Protein AF-A0A6G0XGQ3-F1 (afdb_monomer)

Radius of gyration: 18.0 Å; Cα contacts (8 Å, |Δi|>4): 434; chains: 1; bounding box: 52×41×46 Å

Sequence (243 aa):
MAAIADVQPIHYHVTLVSRGDARLHAKQWLVEQLYYNTERVFHTFPDVDAADNFVNCSAKCAGPWLHMVEMCQASWPNSLDEIKRLFLDPASQKIICIDEKLEMERDGNTRLAHSPADEQFPWYILQGHFYDADRFVAVFRHLNDDEASDNPASHPDYYEMKWVVVHRISESKCVVRMLGYRTMLLDGMIAFAKNFGNNRLDQTGVDVKTVEREVAAFGNGFVWEYQKRMQALIGQLEMLSME

Mean predicted aligned error: 6.73 Å

Organism: NCBI:txid100861

Solvent-accessible surface area (backbone atoms only — not comparable to full-atom values): 13366 Å² total; per-residue (Å²): 130,82,70,94,66,84,72,68,78,88,70,71,92,37,68,43,58,56,53,65,72,62,28,55,51,49,54,51,52,58,36,48,58,50,57,79,38,43,68,71,58,54,69,68,53,77,95,68,62,67,82,47,74,46,76,45,31,44,44,47,74,62,84,67,34,32,38,37,42,38,39,36,33,40,54,42,86,39,26,65,65,59,54,50,46,45,77,65,35,73,75,45,44,25,65,77,70,69,32,94,67,59,40,72,52,78,56,93,56,34,35,41,38,27,53,45,84,88,48,96,66,28,48,37,37,41,34,25,56,49,78,56,99,57,37,42,39,41,33,38,33,51,39,28,33,42,66,72,47,97,57,69,36,66,45,69,64,45,43,41,42,35,39,37,42,36,37,54,77,48,84,50,24,21,31,40,36,37,44,34,43,37,39,30,44,43,69,58,51,41,54,54,37,41,78,72,71,42,64,81,71,70,54,88,84,65,54,70,71,56,50,23,49,52,52,15,53,50,43,35,55,49,55,52,53,50,51,52,53,56,58,56,46,51,64,52,53,56,58,65,72,75,114

Nearest PDB structures (foldseek):
  6ser-assembly1_A  TM=5.656E-01  e=3.876E-05  Homo sapiens
  5brl-assembly2_B  TM=5.964E-01  e=5.858E-05  Mus musculus
  6l1d-assembly2_B  TM=5.564E-01  e=4.908E-05  Homo sapiens
  6l1m-assembly1_A  TM=5.403E-01  e=5.523E-05  Homo sapiens
  6ipw-assembly1_A  TM=4.510E-01  e=5.189E-03  Streptomyces exfoliatus

Structure (mmCIF, N/CA/C/O backbone):
data_AF-A0A6G0XGQ3-F1
#
_entry.id   AF-A0A6G0XGQ3-F1
#
loop_
_atom_site.group_PDB
_atom_site.id
_atom_site.type_symbol
_atom_site.label_atom_id
_atom_site.label_alt_id
_atom_site.label_comp_id
_atom_site.label_asym_id
_atom_site.label_entity_id
_atom_site.label_seq_id
_atom_site.pdbx_PDB_ins_code
_atom_site.Cartn_x
_atom_site.Cartn_y
_atom_site.Cartn_z
_atom_site.occupancy
_atom_site.B_iso_or_equiv
_atom_site.auth_seq_id
_atom_site.auth_comp_id
_atom_site.auth_asym_id
_atom_site.auth_atom_id
_atom_site.pdbx_PDB_model_num
ATOM 1 N N . MET A 1 1 ? 10.898 -11.008 15.910 1.00 34.91 1 MET A N 1
ATOM 2 C CA . MET A 1 1 ? 11.376 -10.503 14.603 1.00 34.91 1 MET A CA 1
ATOM 3 C C . MET A 1 1 ? 10.938 -11.490 13.540 1.00 34.91 1 MET A C 1
ATOM 5 O O . MET A 1 1 ? 11.495 -12.580 13.498 1.00 34.91 1 MET A O 1
ATOM 9 N N . ALA A 1 2 ? 9.927 -11.154 12.738 1.00 35.41 2 ALA A N 1
ATOM 10 C CA . ALA A 1 2 ? 9.626 -11.937 11.546 1.00 35.41 2 ALA A CA 1
ATOM 11 C C . ALA A 1 2 ? 10.828 -11.805 10.601 1.00 35.41 2 ALA A C 1
ATOM 13 O O . ALA A 1 2 ? 11.191 -10.699 10.200 1.00 35.41 2 ALA A O 1
ATOM 14 N N . ALA A 1 3 ? 11.518 -12.913 10.347 1.00 39.41 3 ALA A N 1
ATOM 15 C CA . ALA A 1 3 ? 12.561 -12.949 9.341 1.00 39.41 3 ALA A CA 1
ATOM 16 C C . ALA A 1 3 ? 11.924 -12.632 7.981 1.00 39.41 3 ALA A C 1
ATOM 18 O O . ALA A 1 3 ? 10.821 -13.099 7.700 1.00 39.41 3 ALA A O 1
ATOM 19 N N . ILE A 1 4 ? 12.635 -11.899 7.121 1.00 49.34 4 ILE A N 1
ATOM 20 C CA . ILE A 1 4 ? 12.388 -11.884 5.671 1.00 49.34 4 ILE A CA 1
ATOM 21 C C . ILE A 1 4 ? 12.760 -13.288 5.152 1.00 49.34 4 ILE A C 1
ATOM 23 O O . ILE A 1 4 ? 13.784 -13.480 4.495 1.00 49.34 4 ILE A O 1
ATOM 27 N N . ALA A 1 5 ? 12.025 -14.309 5.590 1.00 40.34 5 ALA A N 1
ATOM 28 C CA . ALA A 1 5 ? 12.185 -15.683 5.162 1.00 40.34 5 ALA A CA 1
ATOM 29 C C . ALA A 1 5 ? 11.463 -15.804 3.827 1.00 40.34 5 ALA A C 1
ATOM 31 O O . ALA A 1 5 ? 10.243 -15.689 3.798 1.00 40.34 5 ALA A O 1
ATOM 32 N N . ASP A 1 6 ? 12.244 -15.948 2.753 1.00 42.78 6 ASP A N 1
ATOM 33 C CA . ASP A 1 6 ? 11.868 -16.466 1.432 1.00 42.78 6 ASP A CA 1
ATOM 34 C C . ASP A 1 6 ? 10.429 -16.187 0.971 1.00 42.78 6 ASP A C 1
ATOM 36 O O . ASP A 1 6 ? 9.752 -17.057 0.420 1.00 42.78 6 ASP A O 1
ATOM 40 N N . VAL A 1 7 ? 9.951 -14.953 1.151 1.00 44.47 7 VAL A N 1
ATOM 41 C CA . VAL A 1 7 ? 8.752 -14.498 0.455 1.00 44.47 7 VAL A CA 1
ATOM 42 C C . VAL A 1 7 ? 9.175 -14.380 -0.998 1.00 44.47 7 VAL A C 1
ATOM 44 O O . VAL A 1 7 ? 9.821 -13.407 -1.388 1.00 44.47 7 VAL A O 1
ATOM 47 N N . GLN A 1 8 ? 8.872 -15.414 -1.788 1.00 46.34 8 GLN A N 1
ATOM 48 C CA . GLN A 1 8 ? 8.980 -15.312 -3.234 1.00 46.34 8 GLN A CA 1
ATOM 49 C C . GLN A 1 8 ? 8.245 -14.043 -3.665 1.00 46.34 8 GLN A C 1
ATOM 51 O O . GLN A 1 8 ? 7.144 -13.789 -3.162 1.00 46.34 8 GLN A O 1
ATOM 56 N N . PRO A 1 9 ? 8.842 -13.230 -4.547 1.00 52.12 9 PRO A N 1
ATOM 57 C CA . PRO A 1 9 ? 8.196 -12.021 -5.006 1.00 52.12 9 PRO A CA 1
ATOM 58 C C . PRO A 1 9 ? 6.833 -12.378 -5.607 1.00 52.12 9 PRO A C 1
ATOM 60 O O . PRO A 1 9 ? 6.736 -12.967 -6.674 1.00 52.12 9 PRO A O 1
ATOM 63 N N . ILE A 1 10 ? 5.764 -12.018 -4.894 1.00 61.28 10 ILE A N 1
ATOM 64 C CA . ILE A 1 10 ? 4.379 -12.090 -5.383 1.00 61.28 10 ILE A CA 1
ATOM 65 C C . ILE A 1 10 ? 4.087 -10.992 -6.421 1.00 61.28 10 ILE A C 1
ATOM 67 O O . ILE A 1 10 ? 2.950 -10.839 -6.867 1.00 61.28 10 ILE A O 1
ATOM 71 N N . HIS A 1 11 ? 5.095 -10.185 -6.765 1.00 67.88 11 HIS A N 1
ATOM 72 C CA . HIS A 1 11 ? 4.988 -9.128 -7.751 1.00 67.88 11 HIS A CA 1
ATOM 73 C C . HIS A 1 11 ? 5.338 -9.650 -9.141 1.00 67.88 11 HIS A C 1
ATOM 75 O O . HIS A 1 11 ? 6.260 -10.436 -9.333 1.00 67.88 11 HIS A O 1
ATOM 81 N N . TYR A 1 12 ? 4.588 -9.153 -10.111 1.00 78.44 12 TYR A N 1
ATOM 82 C CA . TYR A 1 12 ? 4.804 -9.368 -11.531 1.00 78.44 12 TYR A CA 1
ATOM 83 C C . TYR A 1 12 ? 4.685 -8.013 -12.204 1.00 78.44 12 TYR A C 1
ATOM 85 O O . TYR A 1 12 ? 3.961 -7.151 -11.697 1.00 78.44 12 TYR A O 1
ATOM 93 N N . HIS A 1 13 ? 5.359 -7.856 -13.337 1.00 87.50 13 HIS A N 1
ATOM 94 C CA . HIS A 1 13 ? 5.183 -6.698 -14.198 1.00 87.50 13 HIS A CA 1
ATOM 95 C C . HIS A 1 13 ? 3.718 -6.590 -14.624 1.00 87.50 13 HIS A C 1
ATOM 97 O O . HIS A 1 13 ? 3.137 -7.572 -15.097 1.00 87.50 13 HIS A O 1
ATOM 103 N N . VAL A 1 14 ? 3.117 -5.416 -14.436 1.00 90.44 14 VAL A N 1
ATOM 104 C CA . VAL A 1 14 ? 1.720 -5.170 -14.802 1.00 90.44 14 VAL A CA 1
ATOM 105 C C . VAL A 1 14 ? 1.628 -4.001 -15.761 1.00 90.44 14 VAL A C 1
ATOM 107 O O . VAL A 1 14 ? 2.036 -2.894 -15.428 1.00 90.44 14 VAL A O 1
ATOM 110 N N . THR A 1 15 ? 1.005 -4.261 -16.904 1.00 91.19 15 THR A N 1
ATOM 111 C CA . THR A 1 15 ? 0.618 -3.252 -17.886 1.00 91.19 15 THR A CA 1
ATOM 112 C C . THR A 1 15 ? -0.899 -3.243 -17.996 1.00 91.19 15 THR A C 1
ATOM 114 O O . THR A 1 15 ? -1.514 -4.312 -18.095 1.00 91.19 15 THR A O 1
ATOM 117 N N . LEU A 1 16 ? -1.512 -2.060 -17.977 1.00 92.31 16 LEU A N 1
ATOM 118 C CA . LEU A 1 16 ? -2.918 -1.926 -18.348 1.00 92.31 16 LEU A CA 1
ATOM 119 C C . LEU A 1 16 ? -3.051 -1.729 -19.852 1.00 92.31 16 LEU A C 1
ATOM 121 O O . LEU A 1 16 ? -2.387 -0.889 -20.446 1.00 92.31 16 LEU A O 1
ATOM 125 N N . VAL A 1 17 ? -3.960 -2.493 -20.450 1.00 92.19 17 VAL A N 1
ATOM 126 C CA . VAL A 1 17 ? -4.304 -2.341 -21.863 1.00 92.19 17 VAL A CA 1
ATOM 127 C C . VAL A 1 17 ? -5.216 -1.134 -22.076 1.00 92.19 17 VAL A C 1
ATOM 129 O O . VAL A 1 17 ? -6.030 -0.793 -21.212 1.00 92.19 17 VAL A O 1
ATOM 132 N N . SER A 1 18 ? -5.134 -0.518 -23.254 1.00 91.38 18 SER A N 1
ATOM 133 C CA . SER A 1 18 ? -5.947 0.660 -23.610 1.00 91.38 18 SER A CA 1
ATOM 134 C C . SER A 1 18 ? -7.417 0.321 -23.905 1.00 91.38 18 SER A C 1
ATOM 136 O O . SER A 1 18 ? -8.304 1.173 -23.829 1.00 91.38 18 SER A O 1
ATOM 138 N N . ARG A 1 19 ? -7.711 -0.946 -24.223 1.00 93.88 19 ARG A N 1
ATOM 139 C CA . ARG A 1 19 ? -9.052 -1.418 -24.596 1.00 93.88 19 ARG A CA 1
ATOM 140 C C . ARG A 1 19 ? -10.013 -1.384 -23.398 1.00 93.88 19 ARG A C 1
ATOM 142 O O . ARG A 1 19 ? -9.856 -2.168 -22.469 1.00 93.88 19 ARG A O 1
ATOM 149 N N . GLY A 1 20 ? -11.037 -0.528 -23.454 1.00 90.56 20 GLY A N 1
ATOM 150 C CA . GLY A 1 20 ? -11.875 -0.158 -22.301 1.00 90.56 20 GLY A CA 1
ATOM 151 C C . GLY A 1 20 ? -12.459 -1.306 -21.461 1.00 90.56 20 GLY A C 1
ATOM 152 O O . GLY A 1 20 ? -12.304 -1.304 -20.242 1.00 90.56 20 GLY A O 1
ATOM 153 N N . ASP A 1 21 ? -13.090 -2.312 -22.073 1.00 93.38 21 ASP A N 1
ATOM 154 C CA . ASP A 1 21 ? -13.670 -3.453 -21.342 1.00 93.38 21 ASP A CA 1
ATOM 155 C C . ASP A 1 21 ? -12.592 -4.323 -20.675 1.00 93.38 21 ASP A C 1
ATOM 157 O O . ASP A 1 21 ? -12.710 -4.692 -19.504 1.00 93.38 21 ASP A O 1
ATOM 161 N N . ALA A 1 22 ? -11.505 -4.596 -21.398 1.00 94.25 22 ALA A N 1
ATOM 162 C CA . ALA A 1 22 ? -10.366 -5.340 -20.872 1.00 94.25 22 ALA A CA 1
ATOM 163 C C . ALA A 1 22 ? -9.638 -4.571 -19.764 1.00 94.25 22 ALA A C 1
ATOM 165 O O . ALA A 1 22 ? -9.252 -5.171 -18.765 1.00 94.25 22 ALA A O 1
ATOM 166 N N . ARG A 1 23 ? -9.502 -3.248 -19.908 1.00 94.25 23 ARG A N 1
ATOM 167 C CA . ARG A 1 23 ? -8.917 -2.350 -18.907 1.00 94.25 23 ARG A CA 1
ATOM 168 C C . ARG A 1 23 ? -9.705 -2.387 -17.605 1.00 94.25 23 ARG A C 1
ATOM 170 O O . ARG A 1 23 ? -9.122 -2.576 -16.539 1.00 94.25 23 ARG A O 1
ATOM 177 N N . LEU A 1 24 ? -11.028 -2.227 -17.688 1.00 94.50 24 LEU A N 1
ATOM 178 C CA . LEU A 1 24 ? -11.909 -2.271 -16.523 1.00 94.50 24 LEU A CA 1
ATOM 179 C C . LEU A 1 24 ? -11.799 -3.619 -15.803 1.00 94.50 24 LEU A C 1
ATOM 181 O O . LEU A 1 24 ? -11.604 -3.654 -14.587 1.00 94.50 24 LEU A O 1
ATOM 185 N N . HIS A 1 25 ? -11.856 -4.717 -16.560 1.00 95.69 25 HIS A N 1
ATOM 186 C CA . HIS A 1 25 ? -11.737 -6.058 -15.996 1.00 95.69 25 HIS A CA 1
ATOM 187 C C . HIS A 1 25 ? -10.358 -6.304 -15.367 1.00 95.69 25 HIS A C 1
ATOM 189 O O . HIS A 1 25 ? -10.275 -6.854 -14.270 1.00 95.69 25 HIS A O 1
ATOM 195 N N . ALA A 1 26 ? -9.279 -5.850 -16.012 1.00 95.31 26 ALA A N 1
ATOM 196 C CA . ALA A 1 26 ? -7.924 -5.965 -15.482 1.00 95.31 26 ALA A CA 1
ATOM 197 C C . ALA A 1 26 ? -7.771 -5.201 -14.161 1.00 95.31 26 ALA A C 1
ATOM 199 O O . ALA A 1 26 ? -7.262 -5.767 -13.194 1.00 95.31 26 ALA A O 1
ATOM 200 N N . LYS A 1 27 ? -8.264 -3.956 -14.082 1.00 96.56 27 LYS A N 1
ATOM 201 C CA . LYS A 1 27 ? -8.245 -3.167 -12.840 1.00 96.56 27 LYS A CA 1
ATOM 202 C C . LYS A 1 27 ? -8.958 -3.893 -11.701 1.00 96.56 27 LYS A C 1
ATOM 204 O O . LYS A 1 27 ? -8.383 -4.036 -10.625 1.00 96.56 27 LYS A O 1
ATOM 209 N N . GLN A 1 28 ? -10.171 -4.390 -11.950 1.00 96.81 28 GLN A N 1
ATOM 210 C CA . GLN A 1 28 ? -10.947 -5.146 -10.960 1.00 96.81 28 GLN A CA 1
ATOM 211 C C . GLN A 1 28 ? -10.206 -6.408 -10.508 1.00 96.81 28 GLN A C 1
ATOM 213 O O . GLN A 1 28 ? -9.971 -6.590 -9.314 1.00 96.81 28 GLN A O 1
ATOM 218 N N . TRP A 1 29 ? -9.758 -7.229 -11.459 1.00 96.06 29 TRP A N 1
ATOM 219 C CA . TRP A 1 29 ? -9.056 -8.474 -11.163 1.00 96.06 29 TRP A CA 1
ATOM 220 C C . TRP A 1 29 ? -7.785 -8.234 -10.338 1.00 96.06 29 TRP A C 1
ATOM 222 O O . TRP A 1 29 ? -7.552 -8.918 -9.342 1.00 96.06 29 TRP A O 1
ATOM 232 N N . LEU A 1 30 ? -6.982 -7.227 -10.700 1.00 95.81 30 LEU A N 1
ATOM 233 C CA . LEU A 1 30 ? -5.744 -6.896 -9.994 1.00 95.81 30 LEU A CA 1
ATOM 234 C C . LEU A 1 30 ? -5.996 -6.518 -8.531 1.00 95.81 30 LEU A C 1
ATOM 236 O O . LEU A 1 30 ? -5.271 -6.997 -7.656 1.00 95.81 30 LEU A O 1
ATOM 240 N N . VAL A 1 31 ? -7.005 -5.687 -8.245 1.00 96.56 31 VAL A N 1
ATOM 241 C CA . VAL A 1 31 ? -7.299 -5.288 -6.858 1.00 96.56 31 VAL A CA 1
ATOM 242 C C . VAL A 1 31 ? -7.963 -6.406 -6.056 1.00 96.56 31 VAL A C 1
ATOM 244 O O . VAL A 1 31 ? -7.663 -6.564 -4.874 1.00 96.56 31 VAL A O 1
ATOM 247 N N . GLU A 1 32 ? -8.808 -7.224 -6.685 1.00 96.62 32 GLU A N 1
ATOM 248 C CA . GLU A 1 32 ? -9.433 -8.385 -6.045 1.00 96.62 32 GLU A CA 1
ATOM 249 C C . GLU A 1 32 ? -8.390 -9.423 -5.637 1.00 96.62 32 GLU A C 1
ATOM 251 O O . GLU A 1 32 ? -8.449 -9.947 -4.525 1.00 96.62 32 GLU A O 1
ATOM 256 N N . GLN A 1 33 ? -7.382 -9.667 -6.483 1.00 95.06 33 GLN A N 1
ATOM 257 C CA . GLN A 1 33 ? -6.259 -10.535 -6.126 1.00 95.06 33 GLN A CA 1
ATOM 258 C C . GLN A 1 33 ? -5.565 -10.059 -4.846 1.00 95.06 33 GLN A C 1
ATOM 260 O O . GLN A 1 33 ? -5.231 -10.882 -3.995 1.00 95.06 33 GLN A O 1
ATOM 265 N N . LEU A 1 34 ? -5.358 -8.752 -4.666 1.00 95.06 34 LEU A N 1
ATOM 266 C CA . LEU A 1 34 ? -4.774 -8.237 -3.426 1.00 95.06 34 LEU A CA 1
ATOM 267 C C . LEU A 1 34 ? -5.752 -8.400 -2.255 1.00 95.06 34 LEU A C 1
ATOM 269 O O . LEU A 1 34 ? -5.359 -8.924 -1.212 1.00 95.06 34 LEU A O 1
ATOM 273 N N . TYR A 1 35 ? -7.016 -8.009 -2.424 1.00 96.62 35 TYR A N 1
ATOM 274 C CA . TYR A 1 35 ? -8.025 -8.079 -1.364 1.00 96.62 35 TYR A CA 1
ATOM 275 C C . TYR A 1 35 ? -8.233 -9.503 -0.834 1.00 96.62 35 TYR A C 1
ATOM 277 O O . TYR A 1 35 ? -8.126 -9.725 0.374 1.00 96.62 35 TYR A O 1
ATOM 285 N N . TYR A 1 36 ? -8.408 -10.496 -1.708 1.00 95.50 36 TYR A N 1
ATOM 286 C CA . TYR A 1 36 ? -8.581 -11.891 -1.285 1.00 95.50 36 TYR A CA 1
ATOM 287 C C . TYR A 1 36 ? -7.314 -12.510 -0.670 1.00 95.50 36 TYR A C 1
ATOM 289 O O . TYR A 1 36 ? -7.396 -13.523 0.021 1.00 95.50 36 TYR A O 1
ATOM 297 N N . ASN A 1 37 ? -6.143 -11.889 -0.854 1.00 93.50 37 ASN A N 1
ATOM 298 C CA . ASN A 1 37 ? -4.894 -12.291 -0.201 1.00 93.50 37 ASN A CA 1
ATOM 299 C C . ASN A 1 37 ? -4.619 -11.570 1.127 1.00 93.50 37 ASN A C 1
ATOM 301 O O . ASN A 1 37 ? -3.594 -11.852 1.753 1.00 93.50 37 ASN A O 1
ATOM 305 N N . THR A 1 38 ? -5.509 -10.677 1.577 1.00 94.12 38 THR A N 1
ATOM 306 C CA . THR A 1 38 ? -5.277 -9.840 2.765 1.00 94.12 38 THR A CA 1
ATOM 307 C C . THR A 1 38 ? -4.949 -10.678 4.002 1.00 94.12 38 THR A C 1
ATOM 309 O O . THR A 1 38 ? -3.909 -10.462 4.615 1.00 94.12 38 THR A O 1
ATOM 312 N N . GLU A 1 39 ? -5.757 -11.689 4.336 1.00 92.31 39 GLU A N 1
ATOM 313 C CA . GLU A 1 39 ? -5.524 -12.525 5.529 1.00 92.31 39 GLU A CA 1
ATOM 314 C C . GLU A 1 39 ? -4.185 -13.267 5.480 1.00 92.31 39 GLU A C 1
ATOM 316 O O . GLU A 1 39 ? -3.434 -13.289 6.455 1.00 92.31 39 GLU A O 1
ATOM 321 N N . ARG A 1 40 ? -3.840 -13.827 4.314 1.00 90.94 40 ARG A N 1
ATOM 322 C CA . ARG A 1 40 ? -2.566 -14.529 4.113 1.00 90.94 40 ARG A CA 1
ATOM 323 C C . ARG A 1 40 ? -1.377 -13.598 4.338 1.00 90.94 40 ARG A C 1
ATOM 325 O O . ARG A 1 40 ? -0.389 -13.994 4.945 1.00 90.94 40 ARG A O 1
ATOM 332 N N . VAL A 1 41 ? -1.469 -12.377 3.826 1.00 90.62 41 VAL A N 1
ATOM 333 C CA . VAL A 1 41 ? -0.401 -11.378 3.911 1.00 90.62 41 VAL A CA 1
ATOM 334 C C . VAL A 1 41 ? -0.259 -10.866 5.351 1.00 90.62 41 VAL A C 1
ATOM 336 O O . VAL A 1 41 ? 0.848 -10.861 5.894 1.00 90.62 41 VAL A O 1
ATOM 339 N N . PHE A 1 42 ? -1.372 -10.562 6.023 1.00 92.19 42 PHE A N 1
ATOM 340 C CA . PHE A 1 42 ? -1.370 -10.121 7.423 1.00 92.19 42 PHE A CA 1
ATOM 341 C C . PHE A 1 42 ? -0.998 -11.211 8.433 1.00 92.19 42 PHE A C 1
ATOM 343 O O . PHE A 1 42 ? -0.637 -10.870 9.553 1.00 92.19 42 PHE A O 1
ATOM 350 N N . HIS A 1 43 ? -0.957 -12.489 8.047 1.00 91.19 43 HIS A N 1
ATOM 351 C CA . HIS A 1 43 ? -0.354 -13.534 8.883 1.00 91.19 43 HIS A CA 1
ATOM 352 C C . HIS A 1 43 ? 1.144 -13.291 9.162 1.00 91.19 43 HIS A C 1
ATOM 354 O O . HIS A 1 43 ? 1.691 -13.816 10.127 1.00 91.19 43 HIS A O 1
ATOM 360 N N . THR A 1 44 ? 1.821 -12.489 8.329 1.00 89.88 44 THR A N 1
ATOM 361 C CA . THR A 1 44 ? 3.218 -12.072 8.555 1.00 89.88 44 THR A CA 1
ATOM 362 C C . THR A 1 44 ? 3.347 -10.851 9.468 1.00 89.88 44 THR A C 1
ATOM 364 O O . THR A 1 44 ? 4.453 -10.524 9.907 1.00 89.88 44 THR A O 1
ATOM 367 N N . PHE A 1 45 ? 2.233 -10.170 9.749 1.00 92.12 45 PHE A N 1
ATOM 368 C CA . PHE A 1 45 ? 2.199 -9.013 10.629 1.00 92.12 45 PHE A CA 1
ATOM 369 C C . PHE A 1 45 ? 2.407 -9.480 12.080 1.00 92.12 45 PHE A C 1
ATOM 371 O O . PHE A 1 45 ? 1.805 -10.475 12.486 1.00 92.12 45 PHE A O 1
ATOM 378 N N . PRO A 1 46 ? 3.269 -8.817 12.870 1.00 92.38 46 PRO A N 1
ATOM 379 C CA . PRO A 1 46 ? 3.531 -9.242 14.238 1.00 92.38 46 PRO A CA 1
ATOM 380 C C . PRO A 1 46 ? 2.286 -9.121 15.115 1.00 92.38 46 PRO A C 1
ATOM 382 O O . PRO A 1 46 ? 1.431 -8.267 14.892 1.00 92.38 46 PRO A O 1
ATOM 385 N N . ASP A 1 47 ? 2.223 -9.951 16.151 1.00 91.88 47 ASP A N 1
ATOM 386 C CA . ASP A 1 47 ? 1.197 -9.822 17.177 1.00 91.88 47 ASP A CA 1
ATOM 387 C C . ASP A 1 47 ? 1.457 -8.547 17.994 1.00 91.88 47 ASP A C 1
ATOM 389 O O . ASP A 1 47 ? 2.468 -8.433 18.692 1.00 91.88 47 ASP A O 1
ATOM 393 N N . VAL A 1 48 ? 0.588 -7.553 17.814 1.00 92.88 48 VAL A N 1
ATOM 394 C CA . VAL A 1 48 ? 0.655 -6.227 18.437 1.00 92.88 48 VAL A CA 1
ATOM 395 C C . VAL A 1 48 ? -0.730 -5.914 18.986 1.00 92.88 48 VAL A C 1
ATOM 397 O O . VAL A 1 48 ? -1.722 -6.011 18.254 1.00 92.88 48 VAL A O 1
ATOM 400 N N . ASP A 1 49 ? -0.795 -5.505 20.254 1.00 92.25 49 ASP A N 1
ATOM 401 C CA . ASP A 1 49 ? -2.043 -5.087 20.892 1.00 92.25 49 ASP A CA 1
ATOM 402 C C . ASP A 1 49 ? -2.681 -3.933 20.109 1.00 92.25 49 ASP A C 1
ATOM 404 O O . ASP A 1 49 ? -1.990 -3.031 19.643 1.00 92.25 49 ASP A O 1
ATOM 408 N N . ALA A 1 50 ? -4.005 -3.941 19.945 1.00 88.38 50 ALA A N 1
ATOM 409 C CA . ALA A 1 50 ? -4.716 -2.932 19.160 1.00 88.38 50 ALA A CA 1
ATOM 410 C C . ALA A 1 50 ? -4.579 -1.498 19.713 1.00 88.38 50 ALA A C 1
ATOM 412 O O . ALA A 1 50 ? -4.821 -0.538 18.977 1.00 88.38 50 ALA A O 1
ATOM 413 N N . ALA A 1 51 ? -4.227 -1.336 20.992 1.00 86.50 51 ALA A N 1
ATOM 414 C CA . ALA A 1 51 ? -3.960 -0.039 21.604 1.00 86.50 51 ALA A CA 1
ATOM 415 C C . ALA A 1 51 ? -2.556 0.504 21.292 1.00 86.50 51 ALA A C 1
ATOM 417 O O . ALA A 1 51 ? -2.350 1.717 21.392 1.00 86.50 51 ALA A O 1
ATOM 418 N N . ASP A 1 52 ? -1.620 -0.360 20.898 1.00 89.69 52 ASP A N 1
ATOM 419 C CA . ASP A 1 52 ? -0.227 0.010 20.693 1.00 89.69 52 ASP A CA 1
ATOM 420 C C . ASP A 1 52 ? 0.033 0.513 19.271 1.00 89.69 52 ASP A C 1
ATOM 422 O O . ASP A 1 52 ? -0.478 -0.003 18.268 1.00 89.69 52 ASP A O 1
ATOM 426 N N . ASN A 1 53 ? 0.895 1.524 19.190 1.00 90.75 53 ASN A N 1
ATOM 427 C CA . ASN A 1 53 ? 1.462 1.965 17.927 1.00 90.75 53 ASN A CA 1
ATOM 428 C C . ASN A 1 53 ? 2.658 1.085 17.573 1.00 90.75 53 ASN A C 1
ATOM 430 O O . ASN A 1 53 ? 3.504 0.782 18.415 1.00 90.75 53 ASN A O 1
ATOM 434 N N . PHE A 1 54 ? 2.760 0.726 16.301 1.00 93.19 54 PHE A N 1
ATOM 435 C CA . PHE A 1 54 ? 3.842 -0.098 15.790 1.00 93.19 54 PHE A CA 1
ATOM 436 C C . PHE A 1 54 ? 4.288 0.422 14.433 1.00 93.19 54 PHE A C 1
ATOM 438 O O . PHE A 1 54 ? 3.460 0.737 13.585 1.00 93.19 54 PHE A O 1
ATOM 445 N N . VAL A 1 55 ? 5.598 0.485 14.216 1.00 92.62 55 VAL A N 1
ATOM 446 C CA . VAL A 1 55 ? 6.197 0.770 12.913 1.00 92.62 55 VAL A CA 1
ATOM 447 C C . VAL A 1 55 ? 7.411 -0.127 12.753 1.00 92.62 55 VAL A C 1
ATOM 449 O O . VAL A 1 55 ? 8.235 -0.240 13.662 1.00 92.62 55 VAL A O 1
ATOM 452 N N . ASN A 1 56 ? 7.511 -0.769 11.598 1.00 92.88 56 ASN A N 1
ATOM 453 C CA . ASN A 1 56 ? 8.673 -1.535 11.203 1.00 92.88 56 ASN A CA 1
ATOM 454 C C . ASN A 1 56 ? 8.818 -1.508 9.683 1.00 92.88 56 ASN A C 1
ATOM 456 O O . ASN A 1 56 ? 8.001 -2.069 8.958 1.00 92.88 56 ASN A O 1
ATOM 460 N N . CYS A 1 57 ? 9.889 -0.899 9.207 1.00 92.56 57 CYS A N 1
ATOM 461 C CA . CYS A 1 57 ? 10.393 -1.071 7.860 1.00 92.56 57 CYS A CA 1
ATOM 462 C C . CYS A 1 57 ? 11.643 -1.946 7.921 1.00 92.56 57 CYS A C 1
ATOM 464 O O . CYS A 1 57 ? 12.550 -1.701 8.719 1.00 92.56 57 CYS A O 1
ATOM 466 N N . SER A 1 58 ? 11.685 -2.965 7.071 1.00 92.44 58 SER A N 1
ATOM 467 C CA . SER A 1 58 ? 12.845 -3.828 6.880 1.00 92.44 58 SER A CA 1
ATOM 468 C C . SER A 1 58 ? 13.249 -3.815 5.416 1.00 92.44 58 SER A C 1
ATOM 470 O O . SER A 1 58 ? 12.397 -3.689 4.538 1.00 92.44 58 SER A O 1
ATOM 472 N N . ALA A 1 59 ? 14.545 -3.938 5.162 1.00 90.75 59 ALA A N 1
ATOM 473 C CA . ALA A 1 59 ? 15.102 -3.923 3.824 1.00 90.75 59 ALA A CA 1
ATOM 474 C C . ALA A 1 59 ? 16.151 -5.024 3.672 1.00 90.75 59 ALA A C 1
ATOM 476 O O . ALA A 1 59 ? 16.856 -5.348 4.630 1.00 90.75 59 ALA A O 1
ATOM 477 N N . LYS A 1 60 ? 16.236 -5.599 2.474 1.00 92.00 60 LYS A N 1
ATOM 478 C CA . LYS A 1 60 ? 17.220 -6.618 2.112 1.00 92.00 60 LYS A CA 1
ATOM 479 C C . LYS A 1 60 ? 17.674 -6.420 0.674 1.00 92.00 60 LYS A C 1
ATOM 481 O O . LYS A 1 60 ? 16.836 -6.322 -0.222 1.00 92.00 60 LYS A O 1
ATOM 486 N N . CYS A 1 61 ? 18.979 -6.411 0.451 1.00 88.88 61 CYS A N 1
ATOM 487 C CA . CYS A 1 61 ? 19.553 -6.354 -0.883 1.00 88.88 61 CYS A CA 1
ATOM 488 C C . CYS A 1 61 ? 19.784 -7.768 -1.435 1.00 88.88 61 CYS A C 1
ATOM 490 O O . CYS A 1 61 ? 20.246 -8.672 -0.734 1.00 88.88 61 CYS A O 1
ATOM 492 N N . ALA A 1 62 ? 19.500 -7.948 -2.720 1.00 88.38 62 ALA A N 1
ATOM 493 C CA . ALA A 1 62 ? 19.766 -9.161 -3.482 1.00 88.38 62 ALA A CA 1
ATOM 494 C C . ALA A 1 62 ? 20.372 -8.772 -4.840 1.00 88.38 62 ALA A C 1
ATOM 496 O O . ALA A 1 62 ? 19.673 -8.554 -5.829 1.00 88.38 62 ALA A O 1
ATOM 497 N N . GLY A 1 63 ? 21.701 -8.637 -4.882 1.00 87.56 63 GLY A N 1
ATOM 498 C CA . GLY A 1 63 ? 22.385 -8.052 -6.037 1.00 87.56 63 GLY A CA 1
ATOM 499 C C . GLY A 1 63 ? 22.014 -6.568 -6.192 1.00 87.56 63 GLY A C 1
ATOM 500 O O . GLY A 1 63 ? 22.142 -5.837 -5.211 1.00 87.56 63 GLY A O 1
ATOM 501 N N . PRO A 1 64 ? 21.555 -6.111 -7.375 1.00 87.44 64 PRO A N 1
ATOM 502 C CA . PRO A 1 64 ? 21.142 -4.720 -7.582 1.00 87.44 64 PRO A CA 1
ATOM 503 C C . PRO A 1 64 ? 19.745 -4.415 -7.017 1.00 87.44 64 PRO A C 1
ATOM 505 O O . PRO A 1 64 ? 19.334 -3.256 -6.989 1.00 87.44 64 PRO A O 1
ATOM 508 N N . TRP A 1 65 ? 19.004 -5.443 -6.596 1.00 89.12 65 TRP A N 1
ATOM 509 C CA . TRP A 1 65 ? 17.635 -5.313 -6.121 1.00 89.12 65 TRP A CA 1
ATOM 510 C C . TRP A 1 65 ? 17.587 -5.040 -4.627 1.00 89.12 65 TRP A C 1
ATOM 512 O O . TRP A 1 65 ? 18.309 -5.649 -3.837 1.00 89.12 65 TRP A O 1
ATOM 522 N N . LEU A 1 66 ? 16.672 -4.162 -4.248 1.00 89.75 66 LEU A N 1
ATOM 523 C CA . LEU A 1 66 ? 16.286 -3.861 -2.887 1.00 89.75 66 LEU A CA 1
ATOM 524 C C . LEU A 1 66 ? 14.857 -4.352 -2.671 1.00 89.75 66 LEU A C 1
ATOM 526 O O . LEU A 1 66 ? 13.934 -3.917 -3.360 1.00 89.75 66 LEU A O 1
ATOM 530 N N . HIS A 1 67 ? 14.670 -5.217 -1.682 1.00 91.62 67 HIS A N 1
ATOM 531 C CA . HIS A 1 67 ? 13.362 -5.662 -1.219 1.00 91.62 67 HIS A CA 1
ATOM 532 C C . HIS A 1 67 ? 13.048 -4.992 0.109 1.00 91.62 67 HIS A C 1
ATOM 534 O O . HIS A 1 67 ? 13.865 -5.044 1.028 1.00 91.62 67 HIS A O 1
ATOM 540 N N . MET A 1 68 ? 11.869 -4.392 0.225 1.00 91.38 68 MET A N 1
ATOM 541 C CA . MET A 1 68 ? 11.411 -3.749 1.450 1.00 91.38 68 MET A CA 1
ATOM 542 C C . MET A 1 68 ? 10.079 -4.334 1.899 1.00 91.38 68 MET A C 1
ATOM 544 O O . MET A 1 68 ? 9.212 -4.645 1.078 1.00 91.38 68 MET A O 1
ATOM 548 N N . VAL A 1 69 ? 9.924 -4.441 3.216 1.00 93.38 69 VAL A N 1
ATOM 549 C CA . VAL A 1 69 ? 8.650 -4.740 3.868 1.00 93.38 69 VAL A CA 1
ATOM 550 C C . VAL A 1 69 ? 8.369 -3.644 4.878 1.00 93.38 69 VAL A C 1
ATOM 552 O O . VAL A 1 69 ? 9.166 -3.424 5.790 1.00 93.38 69 VAL A O 1
ATOM 555 N N . GLU A 1 70 ? 7.239 -2.977 4.707 1.00 93.12 70 GLU A N 1
ATOM 556 C CA . GLU A 1 70 ? 6.755 -1.897 5.557 1.00 93.12 70 GLU A CA 1
ATOM 557 C C . GLU A 1 70 ? 5.551 -2.394 6.342 1.00 93.12 70 GLU A C 1
ATOM 559 O O . GLU A 1 70 ? 4.614 -2.946 5.774 1.00 93.12 70 GLU A O 1
ATOM 564 N N . MET A 1 71 ? 5.562 -2.194 7.650 1.00 94.25 71 MET A N 1
ATOM 565 C CA . MET A 1 71 ? 4.472 -2.559 8.538 1.00 94.25 71 MET A CA 1
ATOM 566 C C . MET A 1 71 ? 4.207 -1.399 9.479 1.00 94.25 71 MET A C 1
ATOM 568 O O . MET A 1 71 ? 5.143 -0.872 10.083 1.00 94.25 71 MET A O 1
ATOM 572 N N . CYS A 1 72 ? 2.948 -1.026 9.665 1.00 94.12 72 CYS A N 1
ATOM 573 C CA . CYS A 1 72 ? 2.592 -0.175 10.788 1.00 94.12 72 CYS A CA 1
ATOM 574 C C . CYS A 1 72 ? 1.195 -0.449 11.321 1.00 94.12 72 CYS A C 1
ATOM 576 O O . CYS A 1 72 ? 0.325 -0.960 10.619 1.00 94.12 72 CYS A O 1
ATOM 578 N N . GLN A 1 73 ? 0.997 -0.085 12.580 1.00 94.56 73 GLN A N 1
ATOM 579 C CA . GLN A 1 73 ? -0.277 -0.084 13.266 1.00 94.56 73 GLN A CA 1
ATOM 580 C C . GLN A 1 73 ? -0.417 1.225 14.032 1.00 94.56 73 GLN A C 1
ATOM 582 O O . GLN A 1 73 ? 0.531 1.668 14.676 1.00 94.56 73 GLN A O 1
ATOM 587 N N . ALA A 1 74 ? -1.602 1.821 13.980 1.00 92.69 74 ALA A N 1
ATOM 588 C CA . ALA A 1 74 ? -1.970 2.896 14.885 1.00 92.69 74 ALA A CA 1
ATOM 589 C C . ALA A 1 74 ? -3.438 2.784 15.293 1.00 92.69 74 ALA A C 1
ATOM 591 O O . ALA A 1 74 ? -4.295 2.403 14.493 1.00 92.69 74 ALA A O 1
ATOM 592 N N . SER A 1 75 ? -3.724 3.154 16.538 1.00 91.75 75 SER A N 1
ATOM 593 C CA . SER A 1 75 ? -5.090 3.343 17.024 1.00 91.75 75 SER A CA 1
ATOM 594 C C . SER A 1 75 ? -5.553 4.758 16.685 1.00 91.75 75 SER A C 1
ATOM 596 O O . SER A 1 75 ? -4.951 5.730 17.143 1.00 91.75 75 SER A O 1
ATOM 598 N N . TRP A 1 76 ? -6.646 4.888 15.937 1.00 91.19 76 TRP A N 1
ATOM 599 C CA . TRP A 1 76 ? -7.234 6.176 15.571 1.00 91.19 76 TRP A CA 1
ATOM 600 C C . TRP A 1 76 ? -8.549 6.400 16.334 1.00 91.19 76 TRP A C 1
ATOM 602 O O . TRP A 1 76 ? -9.393 5.499 16.361 1.00 91.19 76 TRP A O 1
ATOM 612 N N . PRO A 1 77 ? -8.747 7.574 16.963 1.00 91.94 77 PRO A N 1
ATOM 613 C CA . PRO A 1 77 ? -9.960 7.915 17.707 1.00 91.94 77 PRO A CA 1
ATOM 614 C C . PRO A 1 77 ? -11.085 8.380 16.764 1.00 91.94 77 PRO A C 1
ATOM 616 O O . PRO A 1 77 ? -11.714 9.404 17.006 1.00 91.94 77 PRO A O 1
ATOM 619 N N . ASN A 1 78 ? -11.291 7.656 15.664 1.00 92.00 78 ASN A N 1
ATOM 620 C CA . ASN A 1 78 ? -12.272 7.975 14.635 1.00 92.00 78 ASN A CA 1
ATOM 621 C C . ASN A 1 78 ? -13.123 6.740 14.331 1.00 92.00 78 ASN A C 1
ATOM 623 O O . ASN A 1 78 ? -12.675 5.590 14.462 1.00 92.00 78 ASN A O 1
ATOM 627 N N . SER A 1 79 ? -14.356 6.985 13.908 1.00 93.62 79 SER A N 1
ATOM 628 C CA . SER A 1 79 ? -15.261 5.959 13.405 1.00 93.62 79 SER A CA 1
ATOM 629 C C . SER A 1 79 ? -14.755 5.371 12.085 1.00 93.62 79 SER A C 1
ATOM 631 O O . SER A 1 79 ? -14.000 5.989 11.328 1.00 93.62 79 SER A O 1
ATOM 633 N N . LEU A 1 80 ? -15.220 4.162 11.768 1.00 94.19 80 LEU A N 1
ATOM 634 C CA . LEU A 1 80 ? -14.883 3.500 10.507 1.00 94.19 80 LEU A CA 1
ATOM 635 C C . LEU A 1 80 ? -15.319 4.332 9.287 1.00 94.19 80 LEU A C 1
ATOM 637 O O . LEU A 1 80 ? -14.625 4.350 8.271 1.00 94.19 80 LEU A O 1
ATOM 641 N N . ASP A 1 81 ? -16.442 5.045 9.398 1.00 92.31 81 ASP A N 1
ATOM 642 C CA . ASP A 1 81 ? -16.989 5.864 8.316 1.00 92.31 81 ASP A CA 1
ATOM 643 C C . ASP A 1 81 ? -16.158 7.124 8.052 1.00 92.31 81 ASP A C 1
ATOM 645 O O . ASP A 1 81 ? -15.957 7.483 6.892 1.00 92.31 81 ASP A O 1
ATOM 649 N N . GLU A 1 82 ? -15.627 7.772 9.090 1.00 91.38 82 GLU A N 1
ATOM 650 C CA . GLU A 1 82 ? -14.714 8.916 8.938 1.00 91.38 82 GLU A CA 1
ATOM 651 C C . GLU A 1 82 ? -13.423 8.501 8.232 1.00 91.38 82 GLU A C 1
ATOM 653 O O . GLU A 1 82 ? -13.007 9.135 7.261 1.00 91.38 82 GLU A O 1
ATOM 658 N N . ILE A 1 83 ? -12.836 7.375 8.646 1.00 91.19 83 ILE A N 1
ATOM 659 C CA . ILE A 1 83 ? -11.624 6.847 8.011 1.00 91.19 83 ILE A CA 1
ATOM 660 C C . ILE A 1 83 ? -11.918 6.430 6.567 1.00 91.19 83 ILE A C 1
ATOM 662 O O . ILE A 1 83 ? -11.149 6.731 5.658 1.00 91.19 83 ILE A O 1
ATOM 666 N N . LYS A 1 84 ? -13.061 5.793 6.308 1.00 91.38 84 LYS A N 1
ATOM 667 C CA . LYS A 1 84 ? -13.491 5.485 4.941 1.00 91.38 84 LYS A CA 1
ATOM 668 C C . LYS A 1 84 ? -13.594 6.748 4.083 1.00 91.38 84 LYS A C 1
ATOM 670 O O . LYS A 1 84 ? -13.131 6.730 2.944 1.00 91.38 84 LYS A O 1
ATOM 675 N N . ARG A 1 85 ? -14.185 7.834 4.595 1.00 89.75 85 ARG A N 1
ATOM 676 C CA . ARG A 1 85 ? -14.277 9.108 3.860 1.00 89.75 85 ARG A CA 1
ATOM 677 C C . ARG A 1 85 ? -12.898 9.668 3.542 1.00 89.75 85 ARG A C 1
ATOM 679 O O . ARG A 1 85 ? -12.689 10.038 2.395 1.00 89.75 85 ARG A O 1
ATOM 686 N N . LEU A 1 86 ? -11.961 9.630 4.489 1.00 88.00 86 LEU A N 1
ATOM 687 C CA . LEU A 1 86 ? -10.569 10.036 4.268 1.00 88.00 86 LEU A CA 1
ATOM 688 C C . LEU A 1 86 ? -9.947 9.309 3.068 1.00 88.00 86 LEU A C 1
ATOM 690 O O . LEU A 1 86 ? -9.417 9.938 2.162 1.00 88.00 86 LEU A O 1
ATOM 694 N N . PHE A 1 87 ? -10.053 7.980 3.008 1.00 87.94 87 PHE A N 1
ATOM 695 C CA . PHE A 1 87 ? -9.510 7.229 1.871 1.00 87.94 87 PHE A CA 1
ATOM 696 C C . PHE A 1 87 ? -10.284 7.472 0.571 1.00 87.94 87 PHE A C 1
ATOM 698 O O . PHE A 1 87 ? -9.755 7.245 -0.511 1.00 87.94 87 PHE A O 1
ATOM 705 N N . LEU A 1 88 ? -11.528 7.945 0.629 1.00 87.69 88 LEU A N 1
ATOM 706 C CA . LEU A 1 88 ? -12.331 8.189 -0.565 1.00 87.69 88 LEU A CA 1
ATOM 707 C C . LEU A 1 88 ? -12.309 9.636 -1.062 1.00 87.69 88 LEU A C 1
ATOM 709 O O . LEU A 1 88 ? -12.638 9.878 -2.230 1.00 87.69 88 LEU A O 1
ATOM 713 N N . ASP A 1 89 ? -11.885 10.571 -0.234 1.00 86.62 89 ASP A N 1
ATOM 714 C CA . ASP A 1 89 ? -11.864 11.988 -0.543 1.00 86.62 89 ASP A CA 1
ATOM 715 C C . ASP A 1 89 ? -10.739 12.343 -1.548 1.00 86.62 89 ASP A C 1
ATOM 717 O O . ASP A 1 89 ? -9.589 11.941 -1.357 1.00 86.62 89 ASP A O 1
ATOM 721 N N . PRO A 1 90 ? -11.029 13.064 -2.652 1.00 81.31 90 PRO A N 1
ATOM 722 C CA . PRO A 1 90 ? -10.012 13.454 -3.630 1.00 81.31 90 PRO A CA 1
ATOM 723 C C . PRO A 1 90 ? -8.872 14.313 -3.063 1.00 81.31 90 PRO A C 1
ATOM 725 O O . PRO A 1 90 ? -7.740 14.167 -3.519 1.00 81.31 90 PRO A O 1
ATOM 728 N N . ALA A 1 91 ? -9.136 15.201 -2.098 1.00 80.06 91 ALA A N 1
ATOM 729 C CA . ALA A 1 91 ? -8.085 16.045 -1.524 1.00 80.06 91 ALA A CA 1
ATOM 730 C C . ALA A 1 91 ? -7.116 15.206 -0.677 1.00 80.06 91 ALA A C 1
ATOM 732 O O . ALA A 1 91 ? -5.900 15.375 -0.750 1.00 80.06 91 ALA A O 1
ATOM 733 N N . SER A 1 92 ? -7.655 14.221 0.036 1.00 82.25 92 SER A N 1
ATOM 734 C CA . SER A 1 92 ? -6.896 13.265 0.840 1.00 82.25 92 SER A CA 1
ATOM 735 C C . SER A 1 92 ? -6.020 12.335 0.014 1.00 82.25 92 SER A C 1
ATOM 737 O O . SER A 1 92 ? -4.929 11.959 0.442 1.00 82.25 92 SER A O 1
ATOM 739 N N . GLN A 1 93 ? -6.441 12.020 -1.209 1.00 81.81 93 GLN A N 1
ATOM 740 C CA . GLN A 1 93 ? -5.663 11.198 -2.135 1.00 81.81 93 GLN A CA 1
ATOM 741 C C . GLN A 1 93 ? -4.325 11.831 -2.525 1.00 81.81 93 GLN A C 1
ATOM 743 O O . GLN A 1 93 ? -3.340 11.116 -2.681 1.00 81.81 93 GLN A O 1
ATOM 748 N N . LYS A 1 94 ? -4.245 13.164 -2.567 1.00 78.62 94 LYS A N 1
ATOM 749 C CA . LYS A 1 94 ? -2.981 13.880 -2.792 1.00 78.62 94 LYS A CA 1
ATOM 750 C C . LYS A 1 94 ? -1.967 13.637 -1.678 1.00 78.62 94 LYS A C 1
ATOM 752 O O . LYS A 1 94 ? -0.770 13.587 -1.923 1.00 78.62 94 LYS A O 1
ATOM 757 N N . ILE A 1 95 ? -2.437 13.441 -0.447 1.00 74.88 95 ILE A N 1
ATOM 758 C CA . ILE A 1 95 ? -1.580 13.135 0.705 1.00 74.88 95 ILE A CA 1
ATOM 759 C C . ILE A 1 95 ? -1.246 11.641 0.747 1.00 74.88 95 ILE A C 1
ATOM 761 O O . ILE A 1 95 ? -0.101 11.289 1.023 1.00 74.88 95 ILE A O 1
ATOM 765 N N . ILE A 1 96 ? -2.213 10.774 0.429 1.00 77.88 96 ILE A N 1
ATOM 766 C CA . ILE A 1 96 ? -2.020 9.316 0.346 1.00 77.88 96 ILE A CA 1
ATOM 767 C C . ILE A 1 96 ? -0.957 8.965 -0.701 1.00 77.88 96 ILE A C 1
ATOM 769 O O . ILE A 1 96 ? -0.064 8.161 -0.435 1.00 77.88 96 ILE A O 1
ATOM 773 N N . CYS A 1 97 ? -1.039 9.589 -1.876 1.00 72.94 97 CYS A N 1
ATOM 774 C CA . CYS A 1 97 ? -0.094 9.392 -2.970 1.00 72.94 97 CYS A CA 1
ATOM 775 C C . CYS A 1 97 ? 1.130 10.314 -2.898 1.00 72.94 97 CYS A C 1
ATOM 777 O O . CYS A 1 97 ? 2.103 10.063 -3.597 1.00 72.94 97 CYS A O 1
ATOM 779 N N . ILE A 1 98 ? 1.105 11.334 -2.032 1.00 73.00 98 ILE A N 1
ATOM 780 C CA . ILE A 1 98 ? 2.173 12.334 -1.872 1.00 73.00 98 ILE A CA 1
ATOM 781 C C . ILE A 1 98 ? 2.433 13.063 -3.202 1.00 73.00 98 ILE A C 1
ATOM 783 O O . ILE A 1 98 ? 3.566 13.230 -3.641 1.00 73.00 98 ILE A O 1
ATOM 787 N N . ASP A 1 99 ? 1.352 13.504 -3.840 1.00 76.19 99 ASP A N 1
ATOM 788 C CA . ASP A 1 99 ? 1.382 14.241 -5.099 1.00 76.19 99 ASP A CA 1
ATOM 789 C C . ASP A 1 99 ? 0.217 15.240 -5.164 1.00 76.19 99 ASP A C 1
ATOM 791 O O . ASP A 1 99 ? -0.962 14.875 -5.160 1.00 76.19 99 ASP A O 1
ATOM 795 N N . GLU A 1 100 ? 0.548 16.532 -5.218 1.00 76.31 100 GLU A N 1
ATOM 796 C CA . GLU A 1 100 ? -0.434 17.617 -5.295 1.00 76.31 100 GLU A CA 1
ATOM 797 C C . GLU A 1 100 ? -1.115 17.730 -6.665 1.00 76.31 100 GLU A C 1
ATOM 799 O O . GLU A 1 100 ? -2.218 18.293 -6.758 1.00 76.31 100 GLU A O 1
ATOM 804 N N . LYS A 1 101 ? -0.468 17.210 -7.712 1.00 80.00 101 LYS A N 1
ATOM 805 C CA . LYS A 1 101 ? -0.916 17.277 -9.105 1.00 80.00 101 LYS A CA 1
ATOM 806 C C . LYS A 1 101 ? -1.562 15.981 -9.593 1.00 80.00 101 LYS A C 1
ATOM 808 O O . LYS A 1 101 ? -1.962 15.928 -10.746 1.00 80.00 101 LYS A O 1
ATOM 813 N N . LEU A 1 102 ? -1.722 15.000 -8.709 1.00 84.75 102 LEU A N 1
ATOM 814 C CA . LEU A 1 102 ? -2.353 13.714 -8.977 1.00 84.75 102 LEU A CA 1
ATOM 815 C C . LEU A 1 102 ? -3.586 13.799 -9.894 1.00 84.75 102 LEU A C 1
ATOM 817 O O . LEU A 1 102 ? -4.581 14.455 -9.558 1.00 84.75 102 LEU A O 1
ATOM 821 N N . GLU A 1 103 ? -3.557 13.024 -10.973 1.00 87.12 103 GLU A N 1
ATOM 822 C CA . GLU A 1 103 ? -4.717 12.716 -11.806 1.00 87.12 103 GLU A CA 1
ATOM 823 C C . GLU A 1 103 ? -5.310 11.354 -11.414 1.00 87.12 103 GLU A C 1
ATOM 825 O O . GLU A 1 103 ? -4.635 10.491 -10.842 1.00 87.12 103 GLU A O 1
ATOM 830 N N . MET A 1 104 ? -6.622 11.178 -11.619 1.00 89.00 104 MET A N 1
ATOM 831 C CA . MET A 1 104 ? -7.326 10.011 -11.084 1.00 89.00 104 MET A CA 1
ATOM 832 C C . MET A 1 104 ? -8.489 9.540 -11.959 1.00 89.00 104 MET A C 1
ATOM 834 O O . MET A 1 104 ? -9.520 10.209 -12.060 1.00 89.00 104 MET A O 1
ATOM 838 N N . GLU A 1 105 ? -8.365 8.330 -12.499 1.00 90.62 105 GLU A N 1
ATOM 839 C CA . GLU A 1 105 ? -9.448 7.594 -13.161 1.00 90.62 105 GLU A CA 1
ATOM 840 C C . GLU A 1 105 ? -10.241 6.800 -12.107 1.00 90.62 105 GLU A C 1
ATOM 842 O O . GLU A 1 105 ? -9.658 6.183 -11.209 1.00 90.62 105 GLU A O 1
ATOM 847 N N . ARG A 1 106 ? -11.579 6.825 -12.176 1.00 91.06 106 ARG A N 1
ATOM 848 C CA . ARG A 1 106 ? -12.462 6.187 -11.183 1.00 91.06 106 ARG A CA 1
ATOM 849 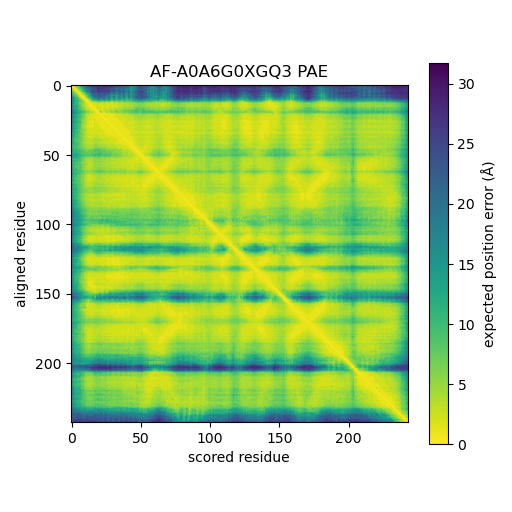C C . ARG A 1 106 ? -13.439 5.234 -11.850 1.00 91.06 106 ARG A C 1
ATOM 851 O O . ARG A 1 106 ? -14.277 5.675 -12.629 1.00 91.06 106 ARG A O 1
ATOM 858 N N . ASP A 1 107 ? -13.427 3.976 -11.416 1.00 90.94 107 ASP A N 1
ATOM 859 C CA . ASP A 1 107 ? -14.354 2.956 -11.906 1.00 90.94 107 ASP A CA 1
ATOM 860 C C . ASP A 1 107 ? -14.811 2.048 -10.770 1.00 90.94 107 ASP A C 1
ATOM 862 O O . ASP A 1 107 ? -14.065 1.192 -10.282 1.00 90.94 107 ASP A O 1
ATOM 866 N N . GLY A 1 108 ? -16.061 2.231 -10.340 1.00 90.12 108 GLY A N 1
ATOM 867 C CA . GLY A 1 108 ? -16.641 1.466 -9.238 1.00 90.12 108 GLY A CA 1
ATOM 868 C C . GLY A 1 108 ? -15.812 1.591 -7.956 1.00 90.12 108 GLY A C 1
ATOM 869 O O . GLY A 1 108 ? -15.689 2.675 -7.388 1.00 90.12 108 GLY A O 1
ATOM 870 N N . ASN A 1 109 ? -15.254 0.470 -7.493 1.00 92.50 109 ASN A N 1
ATOM 871 C CA . ASN A 1 109 ? -14.398 0.401 -6.306 1.00 92.50 109 ASN A CA 1
ATOM 872 C C . ASN A 1 109 ? -12.907 0.664 -6.588 1.00 92.50 109 ASN A C 1
ATOM 874 O O . ASN A 1 109 ? -12.104 0.698 -5.648 1.00 92.50 109 ASN A O 1
ATOM 878 N N . THR A 1 110 ? -12.533 0.842 -7.856 1.00 95.44 110 THR A N 1
ATOM 879 C CA . THR A 1 110 ? -11.149 1.064 -8.274 1.00 95.44 110 THR A CA 1
ATOM 880 C C . THR A 1 110 ? -10.850 2.536 -8.517 1.00 95.44 110 THR A C 1
ATOM 882 O O . THR A 1 110 ? -11.726 3.315 -8.909 1.00 95.44 110 THR A O 1
ATOM 885 N N . ARG A 1 111 ? -9.597 2.922 -8.271 1.00 94.06 111 ARG A N 1
ATOM 886 C CA . ARG A 1 111 ? -9.062 4.241 -8.616 1.00 94.06 111 ARG A CA 1
ATOM 887 C C . ARG A 1 111 ? -7.666 4.072 -9.171 1.00 94.06 111 ARG A C 1
ATOM 889 O O . ARG A 1 111 ? -6.831 3.488 -8.488 1.00 94.06 111 ARG A O 1
ATOM 896 N N . LEU A 1 112 ? -7.409 4.568 -10.369 1.00 93.06 112 LEU A N 1
ATOM 897 C CA . LEU A 1 112 ? -6.053 4.651 -10.887 1.00 93.06 112 LEU A CA 1
ATOM 898 C C . LEU A 1 112 ? -5.546 6.067 -10.658 1.00 93.06 112 LEU A C 1
ATOM 900 O O . LEU A 1 112 ? -6.015 7.005 -11.291 1.00 93.06 112 LEU A O 1
ATOM 904 N N . ALA A 1 113 ? -4.633 6.188 -9.707 1.00 90.44 113 ALA A N 1
ATOM 905 C CA . ALA A 1 113 ? -3.879 7.390 -9.406 1.00 90.44 113 ALA A CA 1
ATOM 906 C C . ALA A 1 113 ? -2.637 7.426 -10.304 1.00 90.44 113 ALA A C 1
ATOM 908 O O . ALA A 1 113 ? -1.925 6.422 -10.373 1.00 90.44 113 ALA A O 1
ATOM 909 N N . HIS A 1 114 ? -2.375 8.548 -10.968 1.00 87.31 114 HIS A N 1
ATOM 910 C CA . HIS A 1 114 ? -1.158 8.714 -11.755 1.00 87.31 114 HIS A CA 1
ATOM 911 C C . HIS A 1 114 ? -0.652 10.154 -11.768 1.00 87.31 114 HIS A C 1
ATOM 913 O O . HIS A 1 114 ? -1.415 11.113 -11.620 1.00 87.31 114 HIS A O 1
ATOM 919 N N . SER A 1 115 ? 0.654 10.280 -11.971 1.00 82.75 115 SER A N 1
ATOM 920 C CA . SER A 1 115 ? 1.321 11.542 -12.285 1.00 82.75 115 SER A CA 1
ATOM 921 C C . SER A 1 115 ? 0.692 12.232 -13.505 1.00 82.75 115 SER A C 1
ATOM 923 O O . SER A 1 115 ? 0.295 11.534 -14.452 1.00 82.75 115 SER A O 1
ATOM 925 N N . PRO A 1 116 ? 0.686 13.573 -13.561 1.00 78.62 116 PRO A N 1
ATOM 926 C CA . PRO A 1 116 ? 0.405 14.315 -14.786 1.00 78.62 116 PRO A CA 1
ATOM 927 C C . PRO A 1 116 ? 1.294 13.893 -15.960 1.00 78.62 116 PRO A C 1
ATOM 929 O O . PRO A 1 116 ? 2.450 13.500 -15.786 1.00 78.62 116 PRO A O 1
ATOM 932 N N . ALA A 1 117 ? 0.783 14.060 -17.179 1.00 69.75 117 ALA A N 1
ATOM 933 C CA . ALA A 1 117 ? 1.504 13.694 -18.399 1.00 69.75 117 ALA A CA 1
ATOM 934 C C . ALA A 1 117 ? 2.841 14.44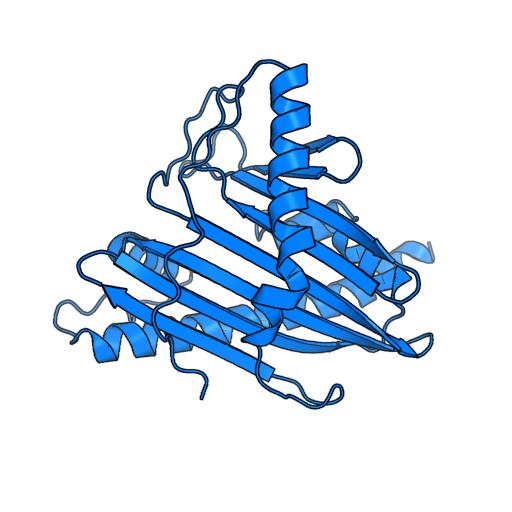3 -18.593 1.00 69.75 117 ALA A C 1
ATOM 936 O O . ALA A 1 117 ? 3.729 13.921 -19.265 1.00 69.75 117 ALA A O 1
ATOM 937 N N . ASP A 1 118 ? 2.998 15.642 -18.017 1.00 69.81 118 ASP A N 1
ATOM 938 C CA . ASP A 1 118 ? 4.200 16.481 -18.127 1.00 69.81 118 ASP A CA 1
ATOM 939 C C . ASP A 1 118 ? 5.260 16.208 -17.045 1.00 69.81 118 ASP A C 1
ATOM 941 O O . ASP A 1 118 ? 6.294 16.883 -17.002 1.00 69.81 118 ASP A O 1
ATOM 945 N N . GLU A 1 119 ? 5.033 15.226 -16.171 1.00 72.44 119 GLU A N 1
ATOM 946 C CA . GLU A 1 119 ? 5.973 14.892 -15.110 1.00 72.44 119 GLU A CA 1
ATOM 947 C C . GLU A 1 119 ? 7.187 14.113 -15.638 1.00 72.44 119 GLU A C 1
ATOM 949 O O . GLU A 1 119 ? 7.093 13.245 -16.505 1.00 72.44 119 GLU A O 1
ATOM 954 N N . GLN A 1 120 ? 8.366 14.422 -15.088 1.00 64.31 120 GLN A N 1
ATOM 955 C CA . GLN A 1 120 ? 9.627 13.797 -15.497 1.00 64.31 120 GLN A CA 1
ATOM 956 C C . GLN A 1 120 ? 9.690 12.301 -15.145 1.00 64.31 120 GLN A C 1
ATOM 958 O O . GLN A 1 120 ? 10.430 11.551 -15.783 1.00 64.31 120 GLN A O 1
ATOM 963 N N . PHE A 1 121 ? 8.936 11.878 -14.129 1.00 69.62 121 PHE A N 1
ATOM 964 C CA . PHE A 1 121 ? 8.945 10.517 -13.601 1.00 69.62 121 PHE A CA 1
ATOM 965 C C . PHE A 1 121 ? 7.518 9.989 -13.442 1.00 69.62 121 PHE A C 1
ATOM 967 O O . PHE A 1 121 ? 6.998 9.975 -12.324 1.00 69.62 121 PHE A O 1
ATOM 974 N N . PRO A 1 122 ? 6.859 9.595 -14.545 1.00 77.25 122 PRO A N 1
ATOM 975 C CA . PRO A 1 122 ? 5.491 9.127 -14.481 1.00 77.25 122 PRO A CA 1
ATOM 976 C C . PRO A 1 122 ? 5.346 7.832 -13.683 1.00 77.25 122 PRO A C 1
ATOM 978 O O . PRO A 1 122 ? 6.118 6.881 -13.851 1.00 77.25 122 PRO A O 1
ATOM 981 N N . TRP A 1 123 ? 4.314 7.782 -12.847 1.00 83.75 123 TRP A N 1
ATOM 982 C CA . TRP A 1 123 ? 4.005 6.650 -11.979 1.00 83.75 123 TRP A CA 1
ATOM 983 C C . TRP A 1 123 ? 2.503 6.364 -11.968 1.00 83.75 123 TRP A C 1
ATOM 985 O O . TRP A 1 123 ? 1.678 7.260 -12.141 1.00 83.75 123 TRP A O 1
ATOM 995 N N . TYR A 1 124 ? 2.151 5.099 -11.729 1.00 89.44 124 TYR A N 1
ATOM 996 C CA . TYR A 1 124 ? 0.772 4.614 -11.759 1.00 89.44 124 TYR A CA 1
ATOM 997 C C . TYR A 1 124 ? 0.492 3.741 -10.533 1.00 89.44 124 TYR A C 1
ATOM 999 O O . TYR A 1 124 ? 1.127 2.702 -10.335 1.00 89.44 124 TYR A O 1
ATOM 1007 N N . ILE A 1 125 ? -0.481 4.130 -9.708 1.00 91.56 125 ILE A N 1
ATOM 1008 C CA . ILE A 1 125 ? -0.939 3.354 -8.551 1.00 91.56 125 ILE A CA 1
ATOM 1009 C C . ILE A 1 125 ? -2.420 3.036 -8.712 1.00 91.56 125 ILE A C 1
ATOM 1011 O O . ILE A 1 125 ? -3.295 3.894 -8.591 1.00 91.56 125 ILE A O 1
ATOM 1015 N N . LEU A 1 126 ? -2.707 1.757 -8.915 1.00 94.62 126 LEU A N 1
ATOM 1016 C CA . LEU A 1 126 ? -4.056 1.225 -8.878 1.00 94.62 126 LEU A CA 1
ATOM 1017 C C . LEU A 1 126 ? -4.475 0.959 -7.433 1.00 94.62 126 LEU A C 1
ATOM 1019 O O . LEU A 1 126 ? -3.789 0.257 -6.691 1.00 94.62 126 LEU A O 1
ATOM 1023 N N . GLN A 1 127 ? -5.638 1.472 -7.058 1.00 95.81 127 GLN A N 1
ATOM 1024 C CA . GLN A 1 127 ? -6.244 1.307 -5.747 1.00 95.81 127 GLN A CA 1
ATOM 1025 C C . GLN A 1 127 ? -7.550 0.531 -5.857 1.00 95.81 127 GLN A C 1
ATOM 1027 O O . GLN A 1 127 ? -8.328 0.755 -6.785 1.00 95.81 127 GLN A O 1
ATOM 1032 N N . GLY A 1 128 ? -7.829 -0.323 -4.877 1.00 96.69 128 GLY A N 1
ATOM 1033 C CA . GLY A 1 128 ? -9.125 -0.975 -4.697 1.00 96.69 128 GLY A CA 1
ATOM 1034 C C . GLY A 1 128 ? -9.634 -0.788 -3.279 1.00 96.69 128 GLY A C 1
ATOM 1035 O O . GLY A 1 128 ? -8.861 -0.883 -2.327 1.00 96.69 128 GLY A O 1
ATOM 1036 N N . HIS A 1 129 ? -10.931 -0.530 -3.141 1.00 96.00 129 HIS A N 1
ATOM 1037 C CA . HIS A 1 129 ? -11.560 -0.239 -1.856 1.00 96.00 129 HIS A CA 1
ATOM 1038 C C . HIS A 1 129 ? -12.684 -1.234 -1.558 1.00 96.00 129 HIS A C 1
ATOM 1040 O O . HIS A 1 129 ? -13.604 -1.399 -2.359 1.00 96.00 129 HIS A O 1
ATOM 1046 N N . PHE A 1 130 ? -12.623 -1.882 -0.399 1.00 96.81 130 PHE A N 1
ATOM 1047 C CA . PHE A 1 130 ? -13.528 -2.958 0.003 1.00 96.81 130 PHE A CA 1
ATOM 1048 C C . PHE A 1 130 ? -14.049 -2.709 1.417 1.00 96.81 130 PHE A C 1
ATOM 1050 O O . PHE A 1 130 ? -13.348 -2.135 2.256 1.00 96.81 130 PHE A O 1
ATOM 1057 N N . TYR A 1 131 ? -15.286 -3.124 1.678 1.00 92.88 131 TYR A N 1
ATOM 1058 C CA . TYR A 1 131 ? -15.994 -2.791 2.911 1.00 92.88 131 TYR A CA 1
ATOM 1059 C C . TYR A 1 131 ? -16.808 -3.977 3.403 1.00 92.88 131 TYR A C 1
ATOM 1061 O O . TYR A 1 131 ? -17.595 -4.535 2.641 1.00 92.88 131 TYR A O 1
ATOM 1069 N N . ASP A 1 132 ? -16.680 -4.246 4.695 1.00 89.06 132 ASP A N 1
ATOM 1070 C CA . ASP A 1 132 ? -17.527 -5.146 5.469 1.00 89.06 132 ASP A CA 1
ATOM 1071 C C . ASP A 1 132 ? -18.136 -4.357 6.647 1.00 89.06 132 ASP A C 1
ATOM 1073 O O . ASP A 1 132 ? -17.836 -3.176 6.836 1.00 89.06 132 ASP A O 1
ATOM 1077 N N . ALA A 1 133 ? -18.985 -4.984 7.469 1.00 88.81 133 ALA A N 1
ATOM 1078 C CA . ALA A 1 133 ? -19.671 -4.300 8.577 1.00 88.81 133 ALA A CA 1
ATOM 1079 C C . ALA A 1 133 ? -18.707 -3.615 9.576 1.00 88.81 133 ALA A C 1
ATOM 1081 O O . ALA A 1 133 ? -18.935 -2.478 10.000 1.00 88.81 133 ALA A O 1
ATOM 1082 N N . ASP A 1 134 ? -17.596 -4.285 9.894 1.00 94.06 134 ASP A N 1
ATOM 1083 C CA . ASP A 1 134 ? -16.634 -3.858 10.922 1.00 94.06 134 ASP A CA 1
ATOM 1084 C C . ASP A 1 134 ? -15.231 -3.586 10.371 1.00 94.06 134 ASP A C 1
ATOM 1086 O O . ASP A 1 134 ? -14.270 -3.419 11.134 1.00 94.06 134 ASP A O 1
ATOM 1090 N N . ARG A 1 135 ? -15.094 -3.554 9.040 1.00 95.31 135 ARG A N 1
ATOM 1091 C CA . ARG A 1 135 ? -13.794 -3.476 8.379 1.00 95.31 135 ARG A CA 1
ATOM 1092 C C . ARG A 1 135 ? -13.834 -2.669 7.091 1.00 95.31 135 ARG A C 1
ATOM 1094 O O . ARG A 1 135 ? -14.741 -2.800 6.275 1.00 95.31 135 ARG A O 1
ATOM 1101 N N . PHE A 1 136 ? -12.778 -1.899 6.876 1.00 96.38 136 PHE A N 1
ATOM 1102 C CA . PHE A 1 136 ? -12.451 -1.288 5.595 1.00 96.38 136 PHE A CA 1
ATOM 1103 C C . PHE A 1 136 ? -11.076 -1.780 5.140 1.00 96.38 136 PHE A C 1
ATOM 1105 O O . PHE A 1 136 ? -10.144 -1.855 5.942 1.00 96.38 136 PHE A O 1
ATOM 1112 N N . VAL A 1 137 ? -10.951 -2.128 3.860 1.00 97.19 137 VAL A N 1
ATOM 1113 C CA . VAL A 1 137 ? -9.680 -2.530 3.251 1.00 97.19 137 VAL A CA 1
ATOM 1114 C C . VAL A 1 137 ? -9.423 -1.682 2.014 1.00 97.19 137 VAL A C 1
ATOM 1116 O O . VAL A 1 137 ? -10.217 -1.692 1.075 1.00 97.19 137 VAL A O 1
ATOM 1119 N N . ALA A 1 138 ? -8.293 -0.981 2.000 1.00 96.50 138 ALA A N 1
ATOM 1120 C CA . ALA A 1 138 ? -7.735 -0.376 0.801 1.00 96.50 138 ALA A CA 1
ATOM 1121 C C . ALA A 1 138 ? -6.501 -1.166 0.369 1.00 96.50 138 ALA A C 1
ATOM 1123 O O . ALA A 1 138 ? -5.619 -1.454 1.178 1.00 96.50 138 ALA A O 1
ATOM 1124 N N . VAL A 1 139 ? -6.431 -1.515 -0.907 1.00 96.50 139 VAL A N 1
ATOM 1125 C CA . VAL A 1 139 ? -5.263 -2.164 -1.504 1.00 96.50 139 VAL A CA 1
ATOM 1126 C C . VAL A 1 139 ? -4.686 -1.269 -2.582 1.00 96.50 139 VAL A C 1
ATOM 1128 O O . VAL A 1 139 ? -5.435 -0.600 -3.287 1.00 96.50 139 VAL A O 1
ATOM 1131 N N . PHE A 1 140 ? -3.367 -1.269 -2.714 1.00 94.94 140 PHE A N 1
ATOM 1132 C CA . PHE A 1 140 ? -2.626 -0.453 -3.665 1.00 94.94 140 PHE A CA 1
ATOM 1133 C C . PHE A 1 140 ? -1.661 -1.347 -4.425 1.00 94.94 140 PHE A C 1
ATOM 1135 O O . PHE A 1 140 ? -1.015 -2.217 -3.833 1.00 94.94 140 PHE A O 1
ATOM 1142 N N . ARG A 1 141 ? -1.543 -1.112 -5.726 1.00 93.62 141 ARG A N 1
ATOM 1143 C CA . ARG A 1 141 ? -0.631 -1.828 -6.607 1.00 93.62 141 ARG A CA 1
ATOM 1144 C C . ARG A 1 141 ? -0.011 -0.863 -7.604 1.00 93.62 141 ARG A C 1
ATOM 1146 O O . ARG A 1 141 ? -0.736 -0.152 -8.291 1.00 93.62 141 ARG A O 1
ATOM 1153 N N . HIS A 1 142 ? 1.311 -0.881 -7.707 1.00 92.00 142 HIS A N 1
ATOM 1154 C CA . HIS A 1 142 ? 2.006 -0.171 -8.774 1.00 92.00 142 HIS A CA 1
ATOM 1155 C C . HIS A 1 142 ? 1.753 -0.848 -10.127 1.00 92.00 142 HIS A C 1
ATOM 1157 O O . HIS A 1 142 ? 1.772 -2.082 -10.214 1.00 92.00 142 HIS A O 1
ATOM 1163 N N . LEU A 1 143 ? 1.533 -0.045 -11.165 1.00 91.38 143 LEU A N 1
ATOM 1164 C CA . LEU A 1 143 ? 1.511 -0.498 -12.552 1.00 91.38 143 LEU A CA 1
ATOM 1165 C C . LEU A 1 143 ? 2.796 -0.043 -13.233 1.00 91.38 143 LEU A C 1
ATOM 1167 O O . LEU A 1 143 ? 3.199 1.110 -13.117 1.00 91.38 143 LEU A O 1
ATOM 1171 N N . ASN A 1 144 ? 3.438 -0.966 -13.933 1.00 89.50 144 ASN A N 1
ATOM 1172 C CA . ASN A 1 144 ? 4.689 -0.710 -14.628 1.00 89.50 144 ASN A CA 1
ATOM 1173 C C . ASN A 1 144 ? 4.465 -0.004 -15.964 1.00 89.50 144 ASN A C 1
ATOM 1175 O O . ASN A 1 144 ? 5.408 0.577 -16.483 1.00 89.50 144 ASN A O 1
ATOM 1179 N N . ASP A 1 145 ? 3.253 -0.074 -16.520 1.00 88.31 145 ASP A N 1
ATOM 1180 C CA . ASP A 1 145 ? 2.909 0.624 -17.753 1.00 88.31 145 ASP A CA 1
ATOM 1181 C C . ASP A 1 145 ? 1.389 0.786 -17.936 1.00 88.31 145 ASP A C 1
ATOM 1183 O O . ASP A 1 145 ? 0.584 0.050 -17.344 1.00 88.31 145 ASP A O 1
ATOM 1187 N N . ASP A 1 146 ? 1.007 1.725 -18.796 1.00 89.56 146 ASP A N 1
ATOM 1188 C CA . ASP A 1 146 ? -0.374 1.997 -19.184 1.00 89.56 146 ASP A CA 1
ATOM 1189 C C . ASP A 1 146 ? -0.455 2.355 -20.677 1.00 89.56 146 ASP A C 1
ATOM 1191 O O . ASP A 1 146 ? -0.104 3.459 -21.081 1.00 89.56 146 ASP A O 1
ATOM 1195 N N . GLU A 1 147 ? -0.984 1.443 -21.499 1.00 90.50 147 GLU A N 1
ATOM 1196 C CA . GLU A 1 147 ? -1.137 1.649 -22.948 1.00 90.50 147 GLU A CA 1
ATOM 1197 C C . GLU A 1 147 ? -2.108 2.783 -23.315 1.00 90.50 147 GLU A C 1
ATOM 1199 O O . GLU A 1 147 ? -2.151 3.201 -24.472 1.00 90.50 147 GLU A O 1
ATOM 1204 N N . ALA A 1 148 ? -2.959 3.226 -22.381 1.00 87.12 148 ALA A N 1
ATOM 1205 C CA . ALA A 1 148 ? -3.833 4.377 -22.599 1.00 87.12 148 ALA A CA 1
ATOM 1206 C C . ALA A 1 148 ? -3.104 5.714 -22.390 1.00 87.12 148 ALA A C 1
ATOM 1208 O O . ALA A 1 148 ? -3.663 6.760 -22.722 1.00 87.12 148 ALA A O 1
ATOM 1209 N N . SER A 1 149 ? -1.896 5.681 -21.824 1.00 82.69 149 SER A N 1
ATOM 1210 C CA . SER A 1 149 ? -1.074 6.858 -21.586 1.00 82.69 149 SER A CA 1
ATOM 1211 C C . SER A 1 149 ? -0.099 7.089 -22.733 1.00 82.69 149 SER A C 1
ATOM 1213 O O . SER A 1 149 ? 0.538 6.164 -23.234 1.00 82.69 149 SER A O 1
ATOM 1215 N N . ASP A 1 150 ? 0.078 8.356 -23.097 1.00 77.69 150 ASP A N 1
ATOM 1216 C CA . ASP A 1 150 ? 1.124 8.777 -24.032 1.00 77.69 150 ASP A CA 1
ATOM 1217 C C . ASP A 1 150 ? 2.515 8.825 -23.365 1.00 77.69 150 ASP A C 1
ATOM 1219 O O . ASP A 1 150 ? 3.522 9.034 -24.048 1.00 77.69 150 ASP A O 1
ATOM 1223 N N . ASN A 1 151 ? 2.587 8.644 -22.038 1.00 73.25 151 ASN A N 1
ATOM 1224 C CA . ASN A 1 151 ? 3.824 8.691 -21.266 1.00 73.25 151 ASN A CA 1
ATOM 1225 C C . ASN A 1 151 ? 4.103 7.334 -20.580 1.00 73.25 151 ASN A C 1
ATOM 1227 O O . ASN A 1 151 ? 3.446 7.005 -19.585 1.00 73.25 151 ASN A O 1
ATOM 1231 N N . PRO A 1 152 ? 5.061 6.530 -21.076 1.00 67.50 152 PRO A N 1
ATOM 1232 C CA . PRO A 1 152 ? 5.398 5.251 -20.454 1.00 67.50 152 PRO A CA 1
ATOM 1233 C C . PRO A 1 152 ? 5.956 5.472 -19.042 1.00 67.50 152 PRO A C 1
ATOM 1235 O O . PRO A 1 152 ? 6.677 6.442 -18.804 1.00 67.50 152 PRO A O 1
ATOM 1238 N N . ALA A 1 153 ? 5.645 4.581 -18.094 1.00 65.12 153 ALA A N 1
ATOM 1239 C CA . ALA A 1 153 ? 6.096 4.751 -16.707 1.00 65.12 153 ALA A CA 1
ATOM 1240 C C . ALA A 1 153 ? 7.633 4.824 -16.612 1.00 65.12 153 ALA A C 1
ATOM 1242 O O . ALA A 1 153 ? 8.349 4.068 -17.274 1.00 65.12 153 ALA A O 1
ATOM 1243 N N . SER A 1 154 ? 8.166 5.683 -15.736 1.00 61.47 154 SER A N 1
ATOM 1244 C CA . SER A 1 154 ? 9.620 5.887 -15.623 1.00 61.47 154 SER A CA 1
ATOM 1245 C C . SER A 1 154 ? 10.352 4.761 -14.899 1.00 61.47 154 SER A C 1
ATOM 1247 O O . SER A 1 154 ? 11.586 4.728 -14.892 1.00 61.47 154 SER A O 1
ATOM 1249 N N . HIS A 1 155 ? 9.617 3.852 -14.257 1.00 69.31 155 HIS A N 1
ATOM 1250 C CA . HIS A 1 155 ? 10.180 2.844 -13.364 1.00 69.31 155 HIS A CA 1
ATOM 1251 C C . HIS A 1 155 ? 9.641 1.436 -13.666 1.00 69.31 155 HIS A C 1
ATOM 1253 O O . HIS A 1 155 ? 8.915 0.866 -12.847 1.00 69.31 155 HIS A O 1
ATOM 1259 N N . PRO A 1 156 ? 10.032 0.821 -14.803 1.00 70.31 156 PRO A N 1
ATOM 1260 C CA . PRO A 1 156 ? 9.653 -0.561 -15.113 1.00 70.31 156 PRO A CA 1
ATOM 1261 C C . PRO A 1 156 ? 10.172 -1.554 -14.062 1.00 70.31 156 PRO A C 1
ATOM 1263 O O . PRO A 1 156 ? 9.556 -2.589 -13.828 1.00 70.31 156 PRO A O 1
ATOM 1266 N N . ASP A 1 157 ? 11.253 -1.202 -13.364 1.00 81.19 157 ASP A N 1
ATOM 1267 C CA . ASP A 1 157 ? 11.871 -2.009 -12.312 1.00 81.19 157 ASP A CA 1
ATOM 1268 C C . ASP A 1 157 ? 11.371 -1.664 -10.900 1.00 81.19 157 ASP A C 1
ATOM 1270 O O . ASP A 1 157 ? 12.030 -1.996 -9.917 1.00 81.19 157 ASP A O 1
ATOM 1274 N N . TYR A 1 158 ? 10.230 -0.981 -10.769 1.00 86.44 158 TYR A N 1
ATOM 1275 C CA . TYR A 1 158 ? 9.598 -0.705 -9.480 1.00 86.44 158 TYR A CA 1
ATOM 1276 C C . TYR A 1 158 ? 8.318 -1.522 -9.310 1.00 86.44 158 TYR A C 1
ATOM 1278 O O . TYR A 1 158 ? 7.423 -1.539 -10.157 1.00 86.44 158 TYR A O 1
ATOM 1286 N N . TYR A 1 159 ? 8.220 -2.191 -8.169 1.00 90.25 159 TYR A N 1
ATOM 1287 C CA . TYR A 1 159 ? 7.086 -3.022 -7.804 1.00 90.25 159 TYR A CA 1
ATOM 1288 C C . TYR A 1 159 ? 6.632 -2.652 -6.403 1.00 90.25 159 TYR A C 1
ATOM 1290 O O . TYR A 1 159 ? 7.425 -2.669 -5.462 1.00 90.25 159 TYR A O 1
ATOM 1298 N N . GLU A 1 160 ? 5.342 -2.381 -6.244 1.00 90.69 160 GLU A N 1
ATOM 1299 C CA . GLU A 1 160 ? 4.735 -2.125 -4.944 1.00 90.69 160 GLU A CA 1
ATOM 1300 C C . GLU A 1 160 ? 3.371 -2.799 -4.858 1.00 90.69 160 GLU A C 1
ATOM 1302 O O . GLU A 1 160 ? 2.553 -2.719 -5.777 1.00 90.69 160 GLU A O 1
ATOM 1307 N N . MET A 1 161 ? 3.132 -3.447 -3.722 1.00 94.19 161 MET A N 1
ATOM 1308 C CA . MET A 1 161 ? 1.804 -3.843 -3.278 1.00 94.19 161 MET A CA 1
ATOM 1309 C C . MET A 1 161 ? 1.645 -3.444 -1.824 1.00 94.19 161 MET A C 1
ATOM 1311 O O . MET A 1 161 ? 2.546 -3.667 -1.016 1.00 94.19 161 MET A O 1
ATOM 1315 N N . LYS A 1 162 ? 0.499 -2.876 -1.479 1.00 94.31 162 LYS A N 1
ATOM 1316 C CA . LYS A 1 162 ? 0.233 -2.381 -0.134 1.00 94.31 162 LYS A CA 1
ATOM 1317 C C . LYS A 1 162 ? -1.209 -2.649 0.244 1.00 94.31 162 LYS A C 1
ATOM 1319 O O . LYS A 1 162 ? -2.111 -2.538 -0.578 1.00 94.31 162 LYS A O 1
ATOM 1324 N N . TRP A 1 163 ? -1.407 -2.989 1.504 1.00 96.12 163 TRP A N 1
ATOM 1325 C CA . TRP A 1 163 ? -2.703 -3.185 2.120 1.00 96.12 163 TRP A CA 1
ATOM 1326 C C . TRP A 1 163 ? -2.817 -2.219 3.283 1.00 96.12 163 TRP A C 1
ATOM 1328 O O . TRP A 1 163 ? -1.907 -2.127 4.104 1.00 96.12 163 TRP A O 1
ATOM 1338 N N . VAL A 1 164 ? -3.952 -1.546 3.373 1.00 95.44 164 VAL A N 1
ATOM 1339 C CA . VAL A 1 164 ? -4.391 -0.815 4.552 1.00 95.44 164 VAL A CA 1
ATOM 1340 C C . VAL A 1 164 ? -5.681 -1.460 5.019 1.00 95.44 164 VAL A C 1
ATOM 1342 O O . VAL A 1 164 ? -6.657 -1.528 4.277 1.00 95.44 164 VAL A O 1
ATOM 1345 N N . VAL A 1 165 ? -5.674 -1.952 6.249 1.00 96.12 165 VAL A N 1
ATOM 1346 C CA . VAL A 1 165 ? -6.815 -2.595 6.883 1.00 96.12 165 VAL A CA 1
ATOM 1347 C C . VAL A 1 165 ? -7.204 -1.790 8.106 1.00 96.12 165 VAL A C 1
ATOM 1349 O O . VAL A 1 165 ? -6.392 -1.557 8.997 1.00 96.12 165 VAL A O 1
ATOM 1352 N N . VAL A 1 166 ? -8.466 -1.397 8.155 1.00 96.31 166 VAL A N 1
ATOM 1353 C CA . VAL A 1 166 ? -9.055 -0.669 9.270 1.00 96.31 166 VAL A CA 1
ATOM 1354 C C . VAL A 1 166 ? -10.086 -1.570 9.920 1.00 96.31 166 VAL A C 1
ATOM 1356 O O . VAL A 1 166 ? -11.020 -2.009 9.251 1.00 96.31 166 VAL A O 1
ATOM 1359 N N . HIS A 1 167 ? -9.915 -1.842 11.210 1.00 96.06 167 HIS A N 1
ATOM 1360 C CA . HIS A 1 167 ? -10.879 -2.589 12.012 1.00 96.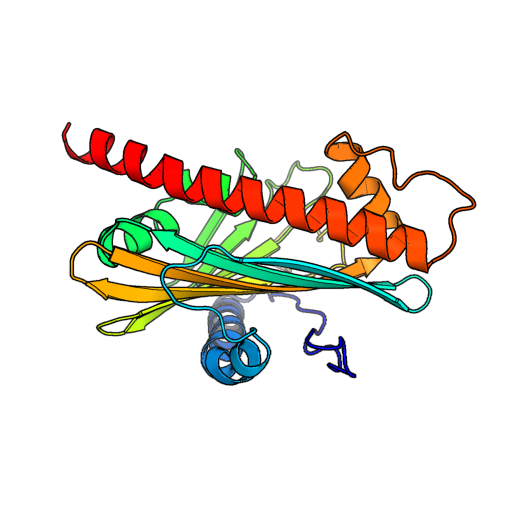06 167 HIS A CA 1
ATOM 1361 C C . HIS A 1 167 ? -11.504 -1.684 13.063 1.00 96.06 167 HIS A C 1
ATOM 1363 O O . HIS A 1 167 ? -10.798 -0.965 13.776 1.00 96.06 167 HIS A O 1
ATOM 1369 N N . ARG A 1 168 ? -12.828 -1.763 13.186 1.00 96.12 168 ARG A N 1
ATOM 1370 C CA . ARG A 1 168 ? -13.577 -1.101 14.253 1.00 96.12 168 ARG A CA 1
ATOM 1371 C C . ARG A 1 168 ? -13.258 -1.768 15.598 1.00 96.12 168 ARG A C 1
ATOM 1373 O O . ARG A 1 168 ? -13.372 -2.982 15.727 1.00 96.12 168 ARG A O 1
ATOM 1380 N N . ILE A 1 169 ? -12.878 -0.971 16.597 1.00 94.62 169 ILE A N 1
ATOM 1381 C CA . ILE A 1 169 ? -12.748 -1.400 18.005 1.00 94.62 169 ILE A CA 1
ATOM 1382 C C . ILE A 1 169 ? -13.999 -0.981 18.788 1.00 94.62 169 ILE A C 1
ATOM 1384 O O . ILE A 1 169 ? -14.513 -1.738 19.607 1.00 94.62 169 ILE A O 1
ATOM 1388 N N . SER A 1 170 ? -14.492 0.232 18.532 1.00 94.31 170 SER A N 1
ATOM 1389 C CA . SER A 1 170 ? -15.749 0.773 19.056 1.00 94.31 170 SER A CA 1
ATOM 1390 C C . SER A 1 170 ? -16.373 1.723 18.029 1.00 94.31 170 SER A C 1
ATOM 1392 O O . SER A 1 170 ? -15.820 1.927 16.949 1.00 94.31 170 SER A O 1
ATOM 1394 N N . GLU A 1 171 ? -17.522 2.326 18.340 1.00 93.25 171 GLU A N 1
ATOM 1395 C CA . GLU A 1 171 ? -18.196 3.273 17.437 1.00 93.25 171 GLU A CA 1
ATOM 1396 C C . GLU A 1 171 ? -17.308 4.452 17.002 1.00 93.25 171 GLU A C 1
ATOM 1398 O O . GLU A 1 171 ? -17.426 4.911 15.870 1.00 93.25 171 GLU A O 1
ATOM 1403 N N . SER A 1 172 ? -16.385 4.887 17.862 1.00 92.50 172 SER A N 1
ATOM 1404 C CA . SER A 1 172 ? -15.508 6.047 17.656 1.00 92.50 172 SER A CA 1
ATOM 1405 C C . SER A 1 172 ? -14.016 5.707 17.714 1.00 92.50 172 SER A C 1
ATOM 1407 O O . SER A 1 172 ? -13.183 6.583 17.942 1.00 92.50 172 SER A O 1
ATOM 1409 N N . LYS A 1 173 ? -13.650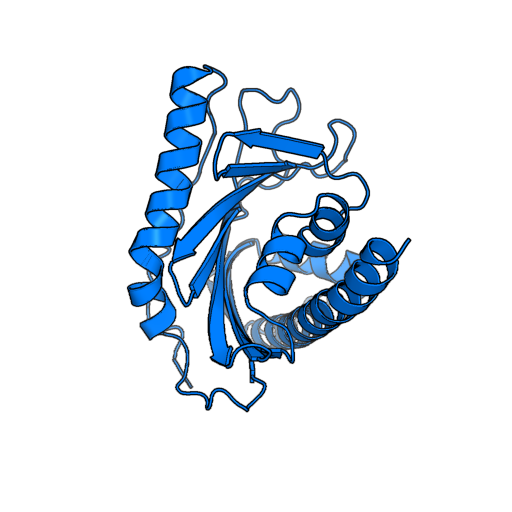 4.430 17.560 1.00 93.69 173 LYS A N 1
ATOM 1410 C CA . LYS A 1 173 ? -12.248 4.007 17.610 1.00 93.69 173 LYS A CA 1
ATOM 1411 C C . LYS A 1 173 ? -11.979 2.869 16.642 1.00 93.69 173 LYS A C 1
ATOM 1413 O O . LYS A 1 173 ? -12.662 1.844 16.678 1.00 93.69 173 LYS A O 1
ATOM 1418 N N . CYS A 1 174 ? -10.919 3.009 15.856 1.00 95.56 174 CYS A N 1
ATOM 1419 C CA . CYS A 1 174 ? -10.440 1.977 14.945 1.00 95.56 174 CYS A CA 1
ATOM 1420 C C . CYS A 1 174 ? -8.951 1.692 15.155 1.00 95.56 174 CYS A C 1
ATOM 1422 O O . CYS A 1 174 ? -8.194 2.557 15.593 1.00 95.56 174 CYS A O 1
ATOM 1424 N N . VAL A 1 175 ? -8.518 0.490 14.784 1.00 95.31 175 VAL A N 1
ATOM 1425 C CA . VAL A 1 175 ? -7.103 0.192 14.539 1.00 95.31 175 VAL A CA 1
ATOM 1426 C C . VAL A 1 175 ? -6.858 0.200 13.036 1.00 95.31 175 VAL A C 1
ATOM 1428 O O . VAL A 1 175 ? -7.569 -0.463 12.280 1.00 95.31 175 VAL A O 1
ATOM 1431 N N . VAL A 1 176 ? -5.85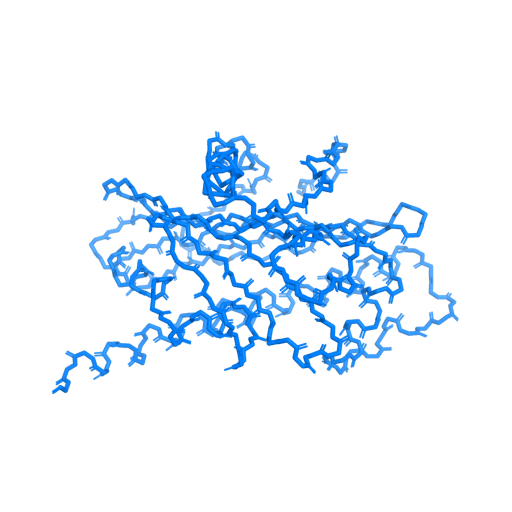3 0.957 12.606 1.00 94.31 176 VAL A N 1
ATOM 1432 C CA . VAL A 1 176 ? -5.383 1.008 11.221 1.00 94.31 176 VAL A CA 1
ATOM 1433 C C . VAL A 1 176 ? -4.078 0.240 11.140 1.00 94.31 176 VAL A C 1
ATOM 1435 O O . VAL A 1 176 ? -3.108 0.595 11.808 1.00 94.31 176 VAL A O 1
ATOM 1438 N N . ARG A 1 177 ? -4.045 -0.794 10.304 1.00 95.44 177 ARG A N 1
ATOM 1439 C CA . ARG A 1 177 ? -2.843 -1.558 9.977 1.00 95.44 177 ARG A CA 1
ATOM 1440 C C . ARG A 1 177 ? -2.475 -1.341 8.522 1.00 95.44 177 ARG A C 1
ATOM 1442 O O . ARG A 1 177 ? -3.342 -1.379 7.656 1.00 95.44 177 ARG A O 1
ATOM 1449 N N . MET A 1 178 ? -1.193 -1.164 8.247 1.00 94.19 178 MET A N 1
ATOM 1450 C CA . MET A 1 178 ? -0.653 -1.114 6.895 1.00 94.19 178 MET A CA 1
ATOM 1451 C C . MET A 1 178 ? 0.455 -2.145 6.749 1.00 94.19 178 MET A C 1
ATOM 1453 O O . MET A 1 178 ? 1.294 -2.281 7.636 1.00 94.19 178 MET A O 1
ATOM 1457 N N . LEU A 1 179 ? 0.458 -2.843 5.620 1.00 94.62 179 LEU A N 1
ATOM 1458 C CA . LEU A 1 179 ? 1.494 -3.786 5.227 1.00 94.62 179 LEU A CA 1
ATOM 1459 C C . LEU A 1 179 ? 1.831 -3.542 3.757 1.00 94.62 179 LEU A C 1
ATOM 1461 O O . LEU A 1 179 ? 0.943 -3.575 2.910 1.00 94.62 179 LEU A O 1
ATOM 1465 N N . GLY A 1 180 ? 3.090 -3.254 3.456 1.00 92.81 180 GLY A N 1
ATOM 1466 C CA . GLY A 1 180 ? 3.581 -2.961 2.117 1.00 92.81 180 GLY A CA 1
ATOM 1467 C C . GLY A 1 180 ? 4.770 -3.838 1.759 1.00 92.81 180 GLY A C 1
ATOM 1468 O O . GLY A 1 180 ? 5.664 -4.036 2.577 1.00 92.81 180 GLY A O 1
ATOM 1469 N N . TYR A 1 181 ? 4.792 -4.329 0.526 1.00 92.94 181 TYR A N 1
ATOM 1470 C CA . TYR A 1 181 ? 5.962 -4.939 -0.092 1.00 92.94 181 TYR A CA 1
ATOM 1471 C C . TYR A 1 181 ? 6.409 -4.067 -1.244 1.00 92.94 181 TYR A C 1
ATOM 1473 O O . TYR A 1 181 ? 5.602 -3.698 -2.101 1.00 92.94 181 TYR A O 1
ATOM 1481 N N . ARG A 1 182 ? 7.708 -3.795 -1.287 1.00 90.38 182 ARG A N 1
ATOM 1482 C CA . ARG A 1 182 ? 8.320 -3.027 -2.360 1.00 90.38 182 ARG A CA 1
ATOM 1483 C C . ARG A 1 182 ? 9.550 -3.741 -2.883 1.00 90.38 182 ARG A C 1
ATOM 1485 O O . ARG A 1 182 ? 10.292 -4.368 -2.129 1.00 90.38 182 ARG A O 1
ATOM 1492 N N . THR A 1 183 ? 9.758 -3.688 -4.186 1.00 90.75 183 THR A N 1
ATOM 1493 C CA . THR A 1 183 ? 10.987 -4.154 -4.823 1.00 90.75 183 THR A CA 1
ATOM 1494 C C . THR A 1 183 ? 11.395 -3.152 -5.880 1.00 90.75 183 THR A C 1
ATOM 1496 O O . THR A 1 183 ? 10.563 -2.733 -6.677 1.00 90.75 183 THR A O 1
ATOM 1499 N N . MET A 1 184 ? 12.656 -2.738 -5.843 1.00 88.75 184 MET A N 1
ATOM 1500 C CA . MET A 1 184 ? 13.207 -1.783 -6.797 1.00 88.75 184 MET A CA 1
ATOM 1501 C C . MET A 1 184 ? 14.713 -1.954 -6.956 1.00 88.75 184 MET A C 1
ATOM 1503 O O . MET A 1 184 ? 15.345 -2.652 -6.164 1.00 88.75 184 MET A O 1
ATOM 1507 N N . LEU A 1 185 ? 15.304 -1.270 -7.930 1.00 88.19 185 LEU A N 1
ATOM 1508 C CA . LEU A 1 185 ? 16.755 -1.116 -8.000 1.00 88.19 185 LEU A CA 1
ATOM 1509 C C . LEU A 1 185 ? 17.267 -0.250 -6.841 1.00 88.19 185 LEU A C 1
ATOM 1511 O O . LEU A 1 185 ? 16.698 0.801 -6.539 1.00 88.19 185 LEU A O 1
ATOM 1515 N N . LEU A 1 186 ? 18.371 -0.670 -6.218 1.00 86.25 186 LEU A N 1
ATOM 1516 C CA . LEU A 1 186 ? 18.979 0.047 -5.096 1.00 86.25 186 LEU A CA 1
ATOM 1517 C C . LEU A 1 186 ? 19.356 1.489 -5.472 1.00 86.25 186 LEU A C 1
ATOM 1519 O O . LEU A 1 186 ? 19.079 2.407 -4.704 1.00 86.25 186 LEU A O 1
ATOM 1523 N N . ASP A 1 187 ? 19.905 1.701 -6.668 1.00 84.19 187 ASP A N 1
ATOM 1524 C CA . ASP A 1 187 ? 20.244 3.042 -7.163 1.00 84.19 187 ASP A CA 1
ATOM 1525 C C . ASP A 1 187 ? 19.004 3.943 -7.270 1.00 84.19 187 ASP A C 1
ATOM 1527 O O . ASP A 1 187 ? 19.064 5.132 -6.953 1.00 84.19 187 ASP A O 1
ATOM 1531 N N . GLY A 1 188 ? 17.854 3.359 -7.627 1.00 82.44 188 GLY A N 1
ATOM 1532 C CA . GLY A 1 188 ? 16.561 4.043 -7.618 1.00 82.44 188 GLY A CA 1
ATOM 1533 C C . GLY A 1 188 ? 16.152 4.488 -6.212 1.00 82.44 188 GLY A C 1
ATOM 1534 O O . GLY A 1 188 ? 15.739 5.632 -6.029 1.00 82.44 188 GLY A O 1
ATOM 1535 N N . MET A 1 189 ? 16.346 3.638 -5.196 1.00 84.62 189 MET A N 1
ATOM 1536 C CA . MET A 1 189 ? 16.084 4.006 -3.797 1.00 84.62 189 MET A CA 1
ATOM 1537 C C . MET A 1 189 ? 17.017 5.116 -3.304 1.00 84.62 189 MET A C 1
ATOM 1539 O O . MET A 1 189 ? 16.583 6.014 -2.582 1.00 84.62 189 MET A O 1
ATOM 1543 N N . ILE A 1 190 ? 18.297 5.072 -3.682 1.00 82.19 190 ILE A N 1
ATOM 1544 C CA . ILE A 1 190 ? 19.270 6.112 -3.327 1.00 82.19 190 ILE A CA 1
ATOM 1545 C C . ILE A 1 190 ? 18.842 7.451 -3.938 1.00 82.19 190 ILE A C 1
ATOM 1547 O O . ILE A 1 190 ? 18.814 8.462 -3.234 1.00 82.19 190 ILE A O 1
ATOM 1551 N N . ALA A 1 191 ? 18.462 7.461 -5.219 1.00 80.25 191 ALA A N 1
ATOM 1552 C CA . ALA A 1 191 ? 17.943 8.652 -5.888 1.00 80.25 191 ALA A CA 1
ATOM 1553 C C . ALA A 1 191 ? 16.661 9.177 -5.216 1.00 80.25 191 ALA A C 1
ATOM 1555 O O . ALA A 1 191 ? 16.573 10.367 -4.912 1.00 80.25 191 ALA A O 1
ATOM 1556 N N . PHE A 1 192 ? 15.712 8.288 -4.900 1.00 78.38 192 PHE A N 1
ATOM 1557 C CA . PHE A 1 192 ? 14.492 8.636 -4.170 1.00 78.38 192 PHE A CA 1
ATOM 1558 C C . PHE A 1 192 ? 14.817 9.284 -2.818 1.00 78.38 192 PHE A C 1
ATOM 1560 O O . PHE A 1 192 ? 14.364 10.387 -2.533 1.00 78.38 192 PHE A O 1
ATOM 1567 N N . ALA A 1 193 ? 15.662 8.658 -1.999 1.00 78.06 193 ALA A N 1
ATOM 1568 C CA . ALA A 1 193 ? 16.016 9.177 -0.680 1.00 78.06 193 ALA A CA 1
ATOM 1569 C C . ALA A 1 193 ? 16.710 10.551 -0.738 1.00 78.06 193 ALA A C 1
ATOM 1571 O O . ALA A 1 193 ? 16.432 11.407 0.108 1.00 78.06 193 ALA A O 1
ATOM 1572 N N . LYS A 1 194 ? 17.556 10.792 -1.751 1.00 77.88 194 LYS A N 1
ATOM 1573 C CA . LYS A 1 194 ? 18.178 12.105 -1.995 1.00 77.88 194 LYS A CA 1
ATOM 1574 C C . LYS A 1 194 ? 17.142 13.193 -2.267 1.00 77.88 194 LYS A C 1
ATOM 1576 O O . LYS A 1 194 ? 17.269 14.282 -1.710 1.00 77.88 194 LYS A O 1
ATOM 1581 N N . ASN A 1 195 ? 16.095 12.895 -3.041 1.00 75.88 195 ASN A N 1
ATOM 1582 C CA . ASN A 1 195 ? 15.003 13.845 -3.298 1.00 75.88 195 ASN A CA 1
ATOM 1583 C C . ASN A 1 195 ? 14.269 14.255 -2.009 1.00 75.88 195 ASN A C 1
ATOM 1585 O O . ASN A 1 195 ? 13.772 15.373 -1.913 1.00 75.88 195 ASN A O 1
ATOM 1589 N N . PHE A 1 196 ? 14.274 13.395 -0.985 1.00 69.94 196 PHE A N 1
ATOM 1590 C CA . PHE A 1 196 ? 13.744 13.692 0.352 1.00 69.94 196 PHE A CA 1
ATOM 1591 C C . PHE A 1 196 ? 14.808 14.209 1.340 1.00 69.94 196 PHE A C 1
ATOM 1593 O O . PHE A 1 196 ? 14.590 14.206 2.552 1.00 69.94 196 PHE A O 1
ATOM 1600 N N . GLY A 1 197 ? 15.969 14.658 0.848 1.00 75.00 197 GLY A N 1
ATOM 1601 C CA . GLY A 1 197 ? 17.035 15.252 1.661 1.00 75.00 197 GLY A CA 1
ATOM 1602 C C . GLY A 1 197 ? 17.860 14.251 2.478 1.00 75.00 197 GLY A C 1
ATOM 1603 O O . GLY A 1 197 ? 18.642 14.662 3.338 1.00 75.00 197 GLY A O 1
ATOM 1604 N N . ASN A 1 198 ? 17.717 12.944 2.233 1.00 73.75 198 ASN A N 1
ATOM 1605 C CA . ASN A 1 198 ? 18.501 11.920 2.915 1.00 73.75 198 ASN A CA 1
ATOM 1606 C C . ASN A 1 198 ? 19.748 11.534 2.106 1.00 73.75 198 ASN A C 1
ATOM 1608 O O . ASN A 1 198 ? 19.728 10.635 1.267 1.00 73.75 198 ASN A O 1
ATOM 1612 N N . ASN A 1 199 ? 20.868 12.178 2.432 1.00 74.50 199 ASN A N 1
ATOM 1613 C CA . ASN A 1 199 ? 22.162 11.937 1.786 1.00 74.50 199 ASN A CA 1
ATOM 1614 C C . ASN A 1 199 ? 22.966 10.780 2.408 1.00 74.50 199 ASN A C 1
ATOM 1616 O O . ASN A 1 199 ? 24.073 10.489 1.959 1.00 74.50 199 ASN A O 1
ATOM 1620 N N . ARG A 1 200 ? 22.450 10.111 3.451 1.00 73.19 200 ARG A N 1
ATOM 1621 C CA . ARG A 1 200 ? 23.193 9.055 4.170 1.00 73.19 200 ARG A CA 1
ATOM 1622 C C . ARG A 1 200 ? 23.413 7.805 3.314 1.00 73.19 200 ARG A C 1
ATOM 1624 O O . ARG A 1 200 ? 24.382 7.089 3.535 1.00 73.19 200 ARG A O 1
ATOM 1631 N N . LEU A 1 201 ? 22.549 7.583 2.321 1.00 69.81 201 LEU A N 1
ATOM 1632 C CA . LEU A 1 201 ? 22.614 6.441 1.406 1.00 69.81 201 LEU A CA 1
ATOM 1633 C C . LEU A 1 201 ? 23.619 6.617 0.249 1.00 69.81 201 LEU A C 1
ATOM 1635 O O . LEU A 1 201 ? 23.894 5.654 -0.453 1.00 69.81 201 LEU A O 1
ATOM 1639 N N . ASP A 1 202 ? 24.191 7.812 0.058 1.00 66.06 202 ASP A N 1
ATOM 1640 C CA . ASP A 1 202 ? 25.115 8.134 -1.049 1.00 66.06 202 ASP A CA 1
ATOM 1641 C C . ASP A 1 202 ? 26.580 7.735 -0.791 1.00 66.06 202 ASP A C 1
ATOM 1643 O O . ASP A 1 202 ? 27.490 8.038 -1.563 1.00 66.06 202 ASP A O 1
ATOM 1647 N N . GLN A 1 203 ? 26.855 7.095 0.343 1.00 59.31 203 GLN A N 1
ATOM 1648 C CA . GLN A 1 203 ? 28.221 6.785 0.742 1.00 59.31 203 GLN A CA 1
ATOM 1649 C C . GLN A 1 203 ? 28.716 5.544 -0.017 1.00 59.31 203 GLN A C 1
ATOM 1651 O O . GLN A 1 203 ? 28.588 4.405 0.433 1.00 59.31 203 GLN A O 1
ATOM 1656 N N . THR A 1 204 ? 29.280 5.785 -1.203 1.00 49.22 204 THR A N 1
ATOM 1657 C CA . THR A 1 204 ? 29.997 4.799 -2.024 1.00 49.22 204 THR A CA 1
ATOM 1658 C C . THR A 1 204 ? 31.123 4.155 -1.200 1.00 49.22 204 THR A C 1
ATOM 1660 O O . THR A 1 204 ? 32.180 4.737 -0.981 1.00 49.22 204 T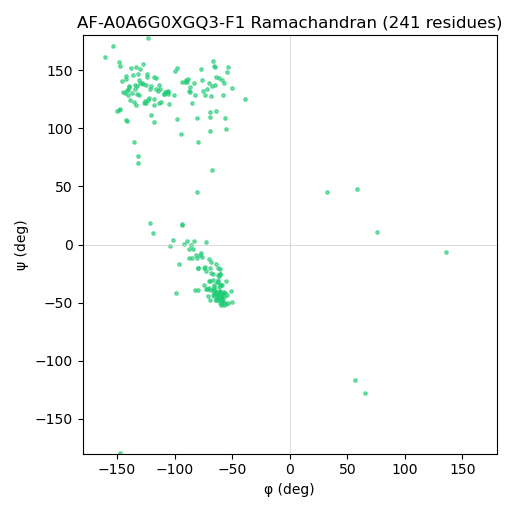HR A O 1
ATOM 1663 N N . GLY A 1 205 ? 30.870 2.958 -0.664 1.00 57.38 205 GLY A N 1
ATOM 1664 C CA . GLY A 1 205 ? 31.795 2.240 0.228 1.00 57.38 205 GLY A CA 1
ATOM 1665 C C . GLY A 1 205 ? 31.146 1.613 1.463 1.00 57.38 205 GLY A C 1
ATOM 1666 O O . GLY A 1 205 ? 31.809 0.885 2.198 1.00 57.38 205 GLY A O 1
ATOM 1667 N N . VAL A 1 206 ? 29.859 1.869 1.691 1.00 65.44 206 VAL A N 1
ATOM 1668 C CA . VAL A 1 206 ? 29.092 1.262 2.779 1.00 65.44 206 VAL A CA 1
ATOM 1669 C C . VAL A 1 206 ? 28.748 -0.196 2.445 1.00 65.44 206 VAL A C 1
ATOM 1671 O O . VAL A 1 206 ? 28.291 -0.503 1.345 1.00 65.44 206 VAL A O 1
ATOM 1674 N N . ASP A 1 207 ? 28.983 -1.114 3.386 1.00 83.31 207 ASP A N 1
ATOM 1675 C CA . ASP A 1 207 ? 28.642 -2.524 3.204 1.00 83.31 207 ASP A CA 1
ATOM 1676 C C . ASP A 1 207 ? 27.118 -2.726 3.110 1.00 83.31 207 ASP A C 1
ATOM 1678 O O . ASP A 1 207 ? 26.334 -1.959 3.673 1.00 83.31 207 ASP A O 1
ATOM 1682 N N . VAL A 1 208 ? 26.692 -3.795 2.432 1.00 82.56 208 VAL A N 1
ATOM 1683 C CA . VAL A 1 208 ? 25.272 -4.083 2.159 1.00 82.56 208 VAL A CA 1
ATOM 1684 C C . VAL A 1 208 ? 24.397 -4.024 3.416 1.00 82.56 208 VAL A C 1
ATOM 1686 O O . VAL A 1 208 ? 23.305 -3.464 3.361 1.00 82.56 208 VAL A O 1
ATOM 1689 N N . LYS A 1 209 ? 24.868 -4.522 4.568 1.00 85.25 209 LYS A N 1
ATOM 1690 C CA . LYS A 1 209 ? 24.053 -4.529 5.797 1.00 85.25 209 LYS A CA 1
ATOM 1691 C C . LYS A 1 209 ? 23.841 -3.1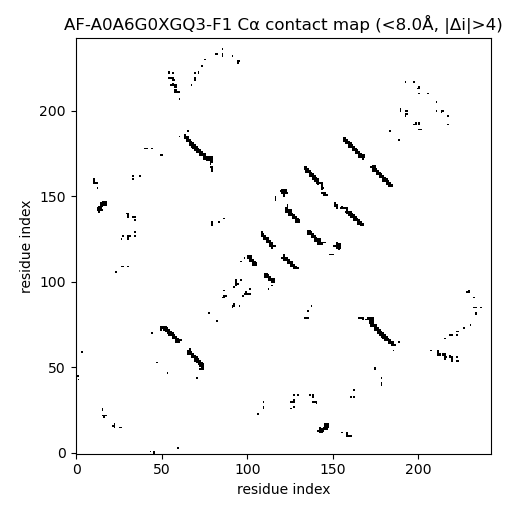30 6.353 1.00 85.25 209 LYS A C 1
ATOM 1693 O O . LYS A 1 209 ? 22.827 -2.862 6.999 1.00 85.25 209 LYS A O 1
ATOM 1698 N N . THR A 1 210 ? 24.810 -2.247 6.157 1.00 85.19 210 THR A N 1
ATOM 1699 C CA . THR A 1 210 ? 24.672 -0.853 6.563 1.00 85.19 210 THR A CA 1
ATOM 1700 C C . THR A 1 210 ? 23.712 -0.119 5.625 1.00 85.19 210 THR A C 1
ATOM 1702 O O . THR A 1 210 ? 22.855 0.608 6.122 1.00 85.19 210 THR A O 1
ATOM 1705 N N . VAL A 1 211 ? 23.738 -0.394 4.313 1.00 83.75 211 VAL A N 1
ATOM 1706 C CA . VAL A 1 211 ? 22.725 0.120 3.367 1.00 83.75 211 VAL A CA 1
ATOM 1707 C C . VAL A 1 211 ? 21.318 -0.339 3.759 1.00 83.75 211 VAL A C 1
ATOM 1709 O O . VAL A 1 211 ? 20.427 0.492 3.923 1.00 83.75 211 VAL A O 1
ATOM 1712 N N . GLU A 1 212 ? 21.123 -1.641 3.985 1.00 88.38 212 GLU A N 1
ATOM 1713 C CA . GLU A 1 212 ? 19.842 -2.214 4.425 1.00 88.38 212 GLU A CA 1
ATOM 1714 C C . GLU A 1 212 ? 19.320 -1.534 5.700 1.00 88.38 212 GLU A C 1
ATOM 1716 O O . GLU A 1 212 ? 18.143 -1.183 5.793 1.00 88.38 212 GLU A O 1
ATOM 1721 N N . ARG A 1 213 ? 20.203 -1.291 6.678 1.00 88.25 213 ARG A N 1
ATOM 1722 C CA . ARG A 1 213 ? 19.850 -0.620 7.936 1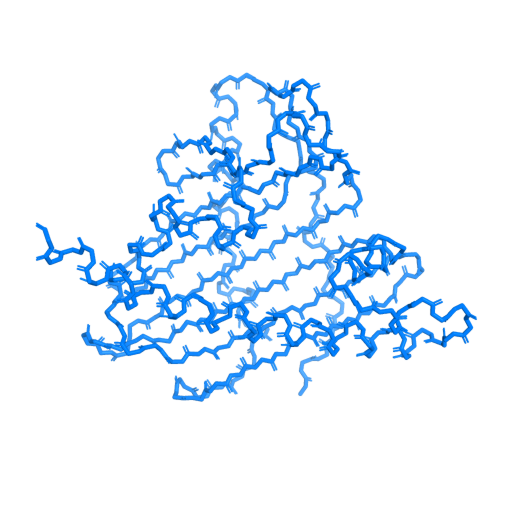.00 88.25 213 ARG A CA 1
ATOM 1723 C C . ARG A 1 213 ? 19.432 0.832 7.730 1.00 88.25 213 ARG A C 1
ATOM 1725 O O . ARG A 1 213 ? 18.461 1.270 8.340 1.00 88.25 213 ARG A O 1
ATOM 1732 N N . GLU A 1 214 ? 20.163 1.583 6.915 1.00 87.62 214 GLU A N 1
ATOM 1733 C CA . GLU A 1 214 ? 19.870 2.997 6.657 1.00 87.62 214 GLU A CA 1
ATOM 1734 C C . GLU A 1 214 ? 18.577 3.163 5.845 1.00 87.62 214 GLU A C 1
ATOM 1736 O O . GLU A 1 214 ? 17.761 4.029 6.164 1.00 87.62 214 GLU A O 1
ATOM 1741 N N . VAL A 1 215 ? 18.330 2.283 4.866 1.00 85.88 215 VAL A N 1
ATOM 1742 C CA . VAL A 1 215 ? 17.053 2.221 4.135 1.00 85.88 215 VAL A CA 1
ATOM 1743 C C . VAL A 1 215 ? 15.902 1.906 5.089 1.00 85.88 215 VAL A C 1
ATOM 1745 O O . VAL A 1 215 ? 14.883 2.594 5.070 1.00 85.88 215 VAL A O 1
ATOM 1748 N N . ALA A 1 216 ? 16.066 0.903 5.956 1.00 88.31 216 ALA A N 1
ATOM 1749 C CA . ALA A 1 216 ? 15.066 0.556 6.961 1.00 88.31 216 ALA A CA 1
ATOM 1750 C C . ALA A 1 216 ? 14.792 1.726 7.924 1.00 88.31 216 ALA A C 1
ATOM 1752 O O . ALA A 1 216 ? 13.639 2.030 8.227 1.00 88.31 216 ALA A O 1
ATOM 1753 N N . ALA A 1 217 ? 15.831 2.425 8.390 1.00 87.44 217 ALA A N 1
ATOM 1754 C CA . ALA A 1 217 ? 15.684 3.592 9.262 1.00 87.44 217 ALA A CA 1
ATOM 1755 C C . ALA A 1 217 ? 14.932 4.740 8.568 1.00 87.44 217 ALA A C 1
ATOM 1757 O O . ALA A 1 217 ? 14.024 5.326 9.162 1.00 87.44 217 ALA A O 1
ATOM 1758 N N . PHE A 1 218 ? 15.260 5.018 7.303 1.00 85.56 218 PHE A N 1
ATOM 1759 C CA . PHE A 1 218 ? 14.541 5.993 6.486 1.00 85.56 218 PHE A CA 1
ATOM 1760 C C . PHE A 1 218 ? 13.066 5.610 6.308 1.00 85.56 218 PHE A C 1
ATOM 1762 O O . PHE A 1 218 ? 12.186 6.431 6.566 1.00 85.56 218 PHE A O 1
ATOM 1769 N N . GLY A 1 219 ? 12.792 4.352 5.952 1.00 84.19 219 GLY A N 1
ATOM 1770 C CA . GLY A 1 219 ? 11.432 3.841 5.796 1.00 84.19 219 GLY A CA 1
ATOM 1771 C C . GLY A 1 219 ? 10.615 3.921 7.088 1.00 84.19 219 GLY A C 1
ATOM 1772 O O . GLY A 1 219 ? 9.465 4.345 7.052 1.00 84.19 219 GLY A O 1
ATOM 1773 N N . ASN A 1 220 ? 11.209 3.613 8.246 1.00 87.31 220 ASN A N 1
ATOM 1774 C CA . ASN A 1 220 ? 10.542 3.770 9.545 1.00 87.31 220 ASN A CA 1
ATOM 1775 C C . ASN A 1 220 ? 10.117 5.224 9.805 1.00 87.31 220 ASN A C 1
ATOM 1777 O O . ASN A 1 220 ? 8.980 5.470 10.206 1.00 87.31 220 ASN A O 1
ATOM 1781 N N . GLY A 1 221 ? 11.009 6.189 9.551 1.00 84.88 221 GLY A N 1
ATOM 1782 C CA . GLY A 1 221 ? 10.686 7.611 9.693 1.00 84.88 221 GLY A CA 1
ATOM 1783 C C . GLY A 1 221 ? 9.571 8.050 8.742 1.00 84.88 221 GLY A C 1
ATOM 1784 O O . GLY A 1 221 ? 8.633 8.728 9.155 1.00 84.88 221 GLY A O 1
ATOM 1785 N N . PHE A 1 222 ? 9.637 7.602 7.489 1.00 81.50 222 PHE A N 1
ATOM 1786 C CA . PHE A 1 222 ? 8.641 7.920 6.471 1.00 81.50 222 PHE A CA 1
ATOM 1787 C C . PHE A 1 222 ? 7.253 7.356 6.802 1.00 81.50 222 PHE A C 1
ATOM 1789 O O . PHE A 1 222 ? 6.268 8.091 6.765 1.00 81.50 222 PHE A O 1
ATOM 1796 N N . VAL A 1 223 ? 7.169 6.075 7.179 1.00 82.38 223 VAL A N 1
ATOM 1797 C CA . VAL A 1 223 ? 5.906 5.409 7.545 1.00 82.38 223 VAL A CA 1
ATOM 1798 C C . VAL A 1 223 ? 5.256 6.087 8.752 1.00 82.38 223 VAL A C 1
ATOM 1800 O O . VAL A 1 223 ? 4.041 6.294 8.771 1.00 82.38 223 VAL A O 1
ATOM 1803 N N . TRP A 1 224 ? 6.060 6.481 9.741 1.00 82.00 224 TRP A N 1
ATOM 1804 C CA . TRP A 1 224 ? 5.570 7.196 10.916 1.00 82.00 224 TRP A CA 1
ATOM 1805 C C . TRP A 1 224 ? 4.991 8.572 10.572 1.00 82.00 224 TRP A C 1
ATOM 1807 O O . TRP A 1 224 ? 3.882 8.906 10.994 1.00 82.00 224 TRP A O 1
ATOM 1817 N N . GLU A 1 225 ? 5.707 9.365 9.773 1.00 82.81 225 GLU A N 1
ATOM 1818 C CA . GLU A 1 225 ? 5.218 10.679 9.342 1.00 82.81 225 GLU A CA 1
ATOM 1819 C C . GLU A 1 225 ? 3.987 10.571 8.438 1.00 82.81 225 GLU A C 1
ATOM 1821 O O . GLU A 1 225 ? 3.052 11.365 8.566 1.00 82.81 225 GLU A O 1
ATOM 1826 N N . TYR A 1 226 ? 3.931 9.549 7.582 1.00 80.81 226 TYR A N 1
ATOM 1827 C CA . TYR A 1 226 ? 2.752 9.248 6.778 1.00 80.81 226 TYR A CA 1
ATOM 1828 C C . TYR A 1 226 ? 1.517 8.985 7.655 1.00 80.81 226 TYR A C 1
ATOM 1830 O O . TYR A 1 226 ? 0.468 9.596 7.438 1.00 80.81 226 TYR A O 1
ATOM 1838 N N . GLN A 1 227 ? 1.639 8.156 8.701 1.00 80.31 227 GLN A N 1
ATOM 1839 C CA . GLN A 1 227 ? 0.528 7.904 9.627 1.00 80.31 227 GLN A CA 1
ATOM 1840 C C . GLN A 1 227 ? 0.044 9.176 10.332 1.00 80.31 227 GLN A C 1
ATOM 1842 O O . GLN A 1 227 ? -1.165 9.403 10.409 1.00 80.31 227 GLN A O 1
ATOM 1847 N N . LYS A 1 228 ? 0.963 10.025 10.808 1.00 81.19 228 LYS A N 1
ATOM 1848 C CA . LYS A 1 228 ? 0.594 11.296 11.452 1.00 81.19 228 LYS A CA 1
ATOM 1849 C C . LYS A 1 228 ? -0.176 12.219 10.514 1.00 81.19 228 LYS A C 1
ATOM 1851 O O . LYS A 1 228 ? -1.175 12.802 10.926 1.00 81.19 228 LYS A O 1
ATOM 1856 N N . ARG A 1 229 ? 0.280 12.354 9.263 1.00 82.12 229 ARG A N 1
ATOM 1857 C CA . ARG A 1 229 ? -0.379 13.200 8.254 1.00 82.12 229 ARG A CA 1
ATOM 1858 C C . ARG A 1 229 ? -1.796 12.721 7.965 1.00 82.12 229 ARG A C 1
ATOM 1860 O O . ARG A 1 229 ? -2.713 13.536 7.943 1.00 82.12 229 ARG A O 1
ATOM 1867 N N . MET A 1 230 ? -1.976 11.410 7.817 1.00 81.19 230 MET A N 1
ATOM 1868 C CA . MET A 1 230 ? -3.294 10.816 7.593 1.00 81.19 230 MET A CA 1
ATOM 1869 C C . MET A 1 230 ? -4.250 11.072 8.761 1.00 81.19 230 MET A C 1
ATOM 1871 O O . MET A 1 230 ? -5.391 11.467 8.542 1.00 81.19 230 MET A O 1
ATOM 1875 N N . GLN A 1 231 ? -3.779 10.914 10.000 1.00 79.06 231 GLN A N 1
ATOM 1876 C CA . GLN A 1 231 ? -4.599 11.183 11.181 1.00 79.06 231 GLN A CA 1
ATOM 1877 C C . GLN A 1 231 ? -4.959 12.673 11.312 1.00 79.06 231 GLN A C 1
ATOM 1879 O O . GLN A 1 231 ? -6.102 13.005 11.619 1.00 79.06 231 GLN A O 1
ATOM 1884 N N . ALA A 1 232 ? -4.009 13.577 11.052 1.00 80.62 232 ALA A N 1
ATOM 1885 C CA . ALA A 1 232 ? -4.248 15.020 11.114 1.00 80.62 232 ALA A CA 1
ATOM 1886 C C . ALA A 1 232 ? -5.305 15.489 10.100 1.00 80.62 232 ALA A C 1
ATOM 1888 O O . ALA A 1 232 ? -6.061 16.419 10.380 1.00 80.62 232 ALA A O 1
ATOM 1889 N N . LEU A 1 233 ? -5.378 14.831 8.940 1.00 77.12 233 LEU A N 1
ATOM 1890 C CA . LEU A 1 233 ? -6.308 15.192 7.878 1.00 77.12 233 LEU A CA 1
ATOM 1891 C C . LEU A 1 233 ? -7.766 14.876 8.227 1.00 77.12 233 LEU A C 1
ATOM 1893 O O . LEU A 1 233 ? -8.653 15.631 7.838 1.00 77.12 233 LEU A O 1
ATOM 1897 N N . ILE A 1 234 ? -8.027 13.829 9.017 1.00 75.81 234 ILE A N 1
ATOM 1898 C CA . ILE A 1 234 ? -9.394 13.544 9.481 1.00 75.81 234 ILE A CA 1
ATOM 1899 C C . ILE A 1 234 ? -9.936 14.726 10.294 1.00 75.81 234 ILE A C 1
ATOM 1901 O O . ILE A 1 234 ? -11.043 15.185 10.029 1.00 75.81 234 ILE A O 1
ATOM 1905 N N . GLY A 1 235 ? -9.121 15.298 11.188 1.00 69.69 235 GLY A N 1
ATOM 1906 C CA . GLY A 1 235 ? -9.517 16.481 11.959 1.00 69.69 235 GLY A CA 1
ATOM 1907 C C . GLY A 1 235 ? -9.799 17.718 11.093 1.00 69.69 235 GLY A C 1
ATOM 1908 O O . GLY A 1 235 ? -10.593 18.570 11.477 1.00 69.69 235 GLY A O 1
ATOM 1909 N N . GLN A 1 236 ? -9.194 17.824 9.905 1.00 70.62 236 GLN A N 1
ATOM 1910 C CA . GLN A 1 236 ? -9.482 18.903 8.951 1.00 70.62 236 GLN A CA 1
ATOM 1911 C C . GLN A 1 236 ? -10.772 18.651 8.158 1.00 70.62 236 GLN A C 1
ATOM 1913 O O . GLN A 1 236 ? -11.545 19.582 7.933 1.00 70.62 236 GLN A O 1
ATOM 1918 N N . LEU A 1 237 ? -11.029 17.398 7.769 1.00 64.19 237 LEU A N 1
ATOM 1919 C CA . LEU A 1 237 ? -12.261 16.999 7.081 1.00 64.19 237 LEU A CA 1
ATOM 1920 C C . LEU A 1 237 ? -13.501 17.146 7.976 1.00 64.19 237 LEU A C 1
ATOM 1922 O O . LEU A 1 237 ? -14.563 17.522 7.484 1.00 64.19 237 LEU A O 1
ATOM 1926 N N . GLU A 1 238 ? -13.366 16.905 9.282 1.00 59.69 238 GLU A N 1
ATOM 1927 C CA . GLU A 1 238 ? -14.434 17.138 10.262 1.00 59.69 238 GLU A CA 1
ATOM 1928 C C . GLU A 1 238 ? -14.836 18.623 10.314 1.00 59.69 238 GLU A C 1
ATOM 1930 O O . GLU A 1 238 ? -16.028 18.929 10.261 1.00 59.69 238 GLU A O 1
ATOM 1935 N N . MET A 1 239 ? -13.867 19.550 10.297 1.00 57.78 239 MET A N 1
ATOM 1936 C CA . MET A 1 239 ? -14.141 20.997 10.288 1.00 57.78 239 MET A CA 1
ATOM 1937 C C . MET A 1 239 ? -14.836 21.472 9.004 1.00 57.78 239 MET A C 1
ATOM 1939 O O . MET A 1 239 ? -15.740 22.298 9.077 1.00 57.78 239 ME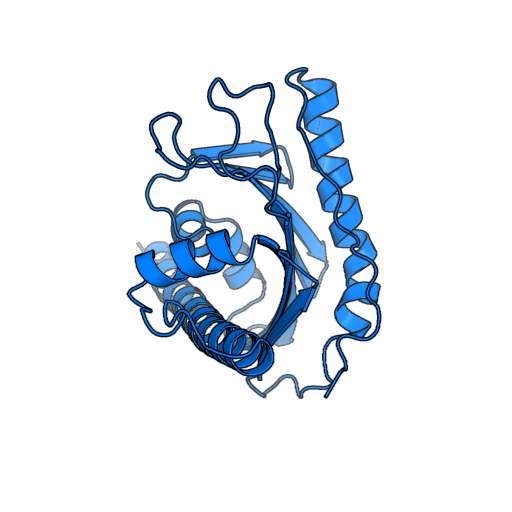T A O 1
ATOM 1943 N N . LEU A 1 240 ? -14.459 20.928 7.841 1.00 50.69 240 LEU A N 1
ATOM 1944 C CA . LEU A 1 240 ? -15.062 21.283 6.546 1.00 50.69 240 LEU A CA 1
ATOM 1945 C C . LEU A 1 240 ? -16.475 20.710 6.353 1.00 50.69 240 LEU A C 1
ATOM 1947 O O . LEU A 1 240 ? -17.217 21.189 5.507 1.00 50.69 240 LEU A O 1
ATOM 1951 N N . SER A 1 241 ? -16.857 19.686 7.121 1.00 49.59 241 SER A N 1
ATOM 1952 C CA . SER A 1 241 ? -18.209 19.105 7.084 1.00 49.59 241 SER A CA 1
ATOM 1953 C C . SER A 1 241 ? -19.237 19.845 7.954 1.00 49.59 241 SER A C 1
ATOM 1955 O O . SER A 1 241 ? -20.412 19.478 7.958 1.00 49.59 241 SER A O 1
ATOM 1957 N N . MET A 1 242 ? -18.792 20.863 8.702 1.00 47.84 242 MET A N 1
ATOM 1958 C CA . MET A 1 242 ? -19.618 21.696 9.583 1.00 47.84 242 MET A CA 1
ATOM 1959 C C . MET A 1 242 ? -19.933 23.090 9.005 1.00 47.84 242 MET A C 1
ATOM 1961 O O . MET A 1 242 ? -20.654 23.851 9.655 1.00 47.84 242 MET A O 1
ATOM 1965 N N . GLU A 1 243 ? -19.417 23.415 7.816 1.00 39.19 243 GLU A N 1
ATOM 1966 C CA . GLU A 1 243 ? -19.741 24.619 7.027 1.00 39.19 243 GLU A CA 1
ATOM 1967 C C . GLU A 1 243 ? -20.737 24.297 5.903 1.00 39.19 243 GLU A C 1
ATOM 1969 O O . GLU A 1 243 ? -21.631 25.143 5.661 1.00 39.19 243 GLU A O 1
#

Secondary structure (DSSP, 8-state):
--------------EE-SSHHHHHHHHHHHHHHHHHTHHHHHTTS----TTS-EEEEEEEEETTEEEEEEEEEEEESS-HHHHHHHHH-HHHHHHHHT-TT-EEEEETTEEEEE--TT-SS--EEEEEEEEETTEEEEEEEEESEETT-SS--S-TT-EEEEEEEEEEEETTEEEEEEEEEEEEEHHHHHHHHHHTT-GGGG-TT--HHHHHHHHHHHHHHHHHHHHHHHHHHHHHHHHHTT-

Foldseek 3Di:
DLPPPPPPPPDDAAEAEQPVVSNLVSLVVVQVVQVVCVVVQCVSPDDDPLQDWDWFKFWADDPQKIKIKTKIKHKAQAAPVLLVCLVVPPCSVCLVVVHPQWDWDDDDQKIWIWDDLPDPAIWIKIWGWDDDPFKIKIKIWTHQAYNNHPHGGNFSQKTKIKMWMWGDPDRRMIMIMMIMIIMGGLVVLCVVCVVVVNNVLVPPPDDRVVNRVSSRVVSRVVVVVSVVVSSVVSVVVVVVVVD

pLDDT: mean 84.12, std 13.32, range [34.91, 97.19]